Protein AF-A0A953Z667-F1 (afdb_monomer)

Mean predicted aligned error: 7.11 Å

Sequence (341 aa):
MSRLGRFALLTTTAIAGCSEPPPPNLAASSDGAWALVASIDVLADSEVNATTIGALLERRPDIDFVIAHDLGLARRAAMALGSHGHRARIVTIGDMRGPVLEALESGIVDAAVDDPTHAEDALDLAVLACLGARAPQSDFSLGTVSLRPENATFGGITAPTDDDGSLDDYRALHTELIDHSRGARTLRVGISVRSLRSDWQQRFRNAIDDRARSLVVDVELLEADEAIGQRSAIERLAQRGIDALVLVTGDEDVARHAAEVLGDRPLVIAGPPVGGLAHALGVHTPARAIGAASGRLCRELVRSARIVELRPALDRARAEGISEGLRDALALDLPAAQPGR

Secondary structure (DSSP, 8-state):
-------------------PPPPPPSEEETTSSEEEEEEEEE-TT-HHHHHHHHHHHHT-TT--EEEESSHHHHHHHHHHHHHTT---EEEEEES-HHHHHHHHHTTS-SEEEE----HHHHHHHHHHHHTTPPPPSSPEE--EEEE-TTTGGGT-EEE--HHHHHHHHHHHHHHHHHHHHTTSPPPEEEEEES-S-SHHHHHHHHHHHHHHHHHT-EEEEEE-SSHHHHHHHHHHHHHTT-SEEEE--S-HHHHHHHHHHHTTS-EEEESS--TT-TTEEEEE--HHHHHHHHHHHHHHH-SSEEEEEEEETT-HHHHHHHHHHHHHHHTEEPPPP-TT-

Foldseek 3Di:
DDDDDDDDDDDPDPDPDPPDPQDDFQWAFPVRQETARAEDADAPPDPVRLVVLLVVCLSCLQFQEEEEAEVSRLLSNLVSCVVNVRDHAYEYEYLALVVVLVCQVVRSHAKYKYWALCQLLLVLLLVCVLLVNDRDPAAAAFWIFIDGNVCSVVRGDTDGDPRVVVSVVSVVVSVVSLVVCVVPDAAEEEEEEQACPDNSNVSSVVSNVVNCVVRRHHYHYDYHNDLVRRLVSLLVSLVVPHQEYEYEDPDLVSQVSSCVSQPQRAYEYEEDDRPDRNRYHYYGHFLLSSLLSSLVVVVVVDRGGHYYYYHHNVCVVSRVSSVNSVCVNNVIDRPDDDPDD

Nearest PDB structures (foldseek):
  5er3-assembly1_A  TM=7.503E-01  e=2.546E-14  Rhodopirellula baltica SH 1
  5abp-assembly1_A  TM=7.373E-01  e=7.743E-03  Escherichia coli
  1bap-assembly1_A  TM=7.117E-01  e=1.322E-02  Escherichia coli
  8abp-assembly1_A  TM=7.442E-01  e=3.852E-02  Escherichia coli
  2wrz-assembly2_B  TM=6.397E-01  e=1.603E-01  Escherichia coli K-12

pLDDT: mean 87.18, std 14.79, range [29.17, 98.5]

Solvent-accessible surface area (backbone atoms only — not comparable to full-atom values): 18556 Å² total; per-residue (Å²): 136,86,87,82,82,82,83,82,82,83,78,84,75,85,72,81,77,77,75,71,75,77,78,72,61,60,19,34,18,93,86,63,42,32,30,40,54,47,75,46,74,36,64,86,89,48,73,69,45,53,53,50,52,30,57,52,49,68,77,39,83,75,40,43,32,36,40,13,61,32,58,68,52,30,53,47,49,42,53,38,31,60,75,70,75,48,80,54,47,28,38,23,29,33,62,39,64,69,67,47,51,54,30,34,74,70,64,56,28,63,32,34,37,37,60,72,66,40,33,49,60,31,50,51,51,28,52,36,42,67,73,65,46,81,73,72,97,62,61,42,44,43,39,39,28,42,30,33,74,93,35,47,91,74,72,32,48,75,49,71,41,85,43,42,60,55,50,52,54,50,51,53,52,43,55,54,53,50,65,73,45,71,87,59,82,73,49,33,37,26,34,42,33,41,59,63,85,47,62,41,37,44,50,25,50,50,39,38,59,58,43,34,68,76,68,64,42,48,73,49,79,41,73,16,87,42,68,70,46,39,49,54,46,49,54,53,38,51,74,71,62,43,53,21,35,37,35,43,49,82,49,59,68,50,54,51,51,46,49,66,71,47,56,92,39,38,35,19,33,34,30,66,70,65,84,92,48,95,65,54,40,25,27,28,63,50,37,32,56,52,13,26,51,50,24,46,52,49,57,74,76,41,90,57,42,32,28,37,37,42,32,53,53,90,45,54,70,55,43,48,31,21,53,50,15,26,29,61,55,53,49,42,44,66,68,76,78,73,88,85,124

Radius of gyration: 24.32 Å; Cα contacts (8 Å, |Δi|>4): 620; chains: 1; bounding box: 71×69×60 Å

Structure (mmCIF, N/CA/C/O backbone):
data_AF-A0A953Z667-F1
#
_entry.id   AF-A0A953Z667-F1
#
loop_
_atom_site.group_PDB
_atom_site.id
_atom_site.type_symbol
_atom_site.label_atom_id
_atom_site.label_alt_id
_atom_site.label_comp_id
_atom_site.label_asym_id
_atom_site.label_entity_id
_atom_site.label_seq_id
_atom_site.pdbx_PDB_ins_code
_atom_site.Cartn_x
_atom_site.Cartn_y
_atom_site.Cartn_z
_atom_site.occupancy
_atom_site.B_iso_or_equiv
_atom_site.auth_seq_id
_atom_site.auth_comp_id
_atom_site.auth_asym_id
_atom_site.auth_atom_id
_atom_site.pdbx_PDB_model_num
ATOM 1 N N . MET A 1 1 ? 40.031 49.872 -19.840 1.00 36.25 1 MET A N 1
ATOM 2 C CA . MET A 1 1 ? 40.337 49.201 -21.122 1.00 36.25 1 MET A CA 1
ATOM 3 C C . MET A 1 1 ? 40.722 47.750 -20.840 1.00 36.25 1 MET A C 1
ATOM 5 O O . MET A 1 1 ? 41.536 47.518 -19.961 1.00 36.25 1 MET A O 1
ATOM 9 N N . SER A 1 2 ? 40.017 46.831 -21.513 1.00 35.72 2 SER A N 1
ATOM 10 C CA . SER A 1 2 ? 40.184 45.369 -21.677 1.00 35.72 2 SER A CA 1
ATOM 11 C C . SER A 1 2 ? 40.696 44.491 -20.517 1.00 35.72 2 SER A C 1
ATOM 13 O O . SER A 1 2 ? 41.897 44.386 -20.279 1.00 35.72 2 SER A O 1
ATOM 15 N N . ARG A 1 3 ? 39.786 43.700 -19.924 1.00 35.31 3 ARG A N 1
ATOM 16 C CA . ARG A 1 3 ? 40.106 42.371 -19.373 1.00 35.31 3 ARG A CA 1
ATOM 17 C C . ARG A 1 3 ? 39.807 41.330 -20.455 1.00 35.31 3 ARG A C 1
ATOM 19 O O . ARG A 1 3 ? 38.658 41.169 -20.850 1.00 35.31 3 ARG A O 1
ATOM 26 N N . LEU A 1 4 ? 40.860 40.694 -20.963 1.00 43.38 4 LEU A N 1
ATOM 27 C CA . LEU A 1 4 ? 40.815 39.606 -21.939 1.00 43.38 4 LEU A CA 1
ATOM 28 C C . LEU A 1 4 ? 40.390 38.302 -21.252 1.00 43.38 4 LEU A C 1
ATOM 30 O O . LEU A 1 4 ? 40.956 37.920 -20.228 1.00 43.38 4 LEU A O 1
ATOM 34 N N . GLY A 1 5 ? 39.385 37.647 -21.834 1.00 37.25 5 GLY A N 1
ATOM 35 C CA . GLY A 1 5 ? 38.875 36.348 -21.418 1.00 37.25 5 GLY A CA 1
ATOM 36 C C . GLY A 1 5 ? 39.829 35.204 -21.758 1.00 37.25 5 GLY A C 1
ATOM 37 O O . GLY A 1 5 ? 40.554 35.242 -22.751 1.00 37.25 5 GLY A O 1
ATOM 38 N N . ARG A 1 6 ? 39.804 34.163 -20.924 1.00 36.62 6 ARG A N 1
ATOM 39 C CA . ARG A 1 6 ? 40.411 32.864 -21.216 1.00 36.62 6 ARG A CA 1
ATOM 40 C C . ARG A 1 6 ? 39.309 31.914 -21.678 1.00 36.62 6 ARG A C 1
ATOM 42 O O . ARG A 1 6 ? 38.474 31.505 -20.881 1.00 36.62 6 ARG A O 1
ATOM 49 N N . PHE A 1 7 ? 39.326 31.597 -22.969 1.00 33.62 7 PHE A N 1
ATOM 50 C CA . PHE A 1 7 ? 38.623 30.459 -23.554 1.00 33.62 7 PHE A CA 1
ATOM 51 C C . PHE A 1 7 ? 39.346 29.173 -23.135 1.00 33.62 7 PHE A C 1
ATOM 53 O O . PHE A 1 7 ? 40.543 29.032 -23.385 1.00 33.62 7 PHE A O 1
ATOM 60 N N . ALA A 1 8 ? 38.630 28.244 -22.503 1.00 33.88 8 ALA A N 1
ATOM 61 C CA . ALA A 1 8 ? 39.081 26.866 -22.354 1.00 33.88 8 ALA A CA 1
ATOM 62 C C . ALA A 1 8 ? 38.699 26.100 -23.629 1.00 33.88 8 ALA A C 1
ATOM 64 O O . ALA A 1 8 ? 37.525 25.993 -23.976 1.00 33.88 8 ALA A O 1
ATOM 65 N N . LEU A 1 9 ? 39.713 25.624 -24.348 1.00 29.17 9 LEU A N 1
ATOM 66 C CA . LEU A 1 9 ? 39.583 24.813 -25.552 1.00 29.17 9 LEU A CA 1
ATOM 67 C C . LEU A 1 9 ? 39.273 23.365 -25.123 1.00 29.17 9 LEU A C 1
ATOM 69 O O . LEU A 1 9 ? 40.163 22.652 -24.663 1.00 29.17 9 LEU A O 1
ATOM 73 N N . LEU A 1 10 ? 38.014 22.937 -25.236 1.00 29.20 10 LEU A N 1
ATOM 74 C CA . LEU A 1 10 ? 37.623 21.531 -25.089 1.00 29.20 10 LEU A CA 1
ATOM 75 C C . LEU A 1 10 ? 38.097 20.768 -26.330 1.00 29.20 10 LEU A C 1
ATOM 77 O O . LEU A 1 10 ? 37.575 20.947 -27.427 1.00 29.20 10 LEU A O 1
ATOM 81 N N . THR A 1 11 ? 39.129 19.950 -26.159 1.00 31.86 11 THR A N 1
ATOM 82 C CA . THR A 1 11 ? 39.639 19.051 -27.195 1.00 31.86 11 THR A CA 1
ATOM 83 C C . THR A 1 11 ? 38.778 17.792 -27.205 1.00 31.86 11 THR A C 1
ATOM 85 O O . THR A 1 11 ? 38.881 16.948 -26.319 1.00 31.86 11 THR A O 1
ATOM 88 N N . THR A 1 12 ? 37.911 17.665 -28.208 1.00 35.16 12 THR A N 1
ATOM 89 C CA . THR A 1 12 ? 37.132 16.450 -28.470 1.00 35.16 12 THR A CA 1
ATOM 90 C C . THR A 1 12 ? 38.074 15.384 -29.027 1.00 35.16 12 THR A C 1
ATOM 92 O O . THR A 1 12 ? 38.374 15.354 -30.218 1.00 35.16 12 THR A O 1
ATOM 95 N N . THR A 1 13 ? 38.605 14.525 -28.159 1.00 36.16 13 THR A N 1
ATOM 96 C CA . THR A 1 13 ? 39.297 13.306 -28.590 1.00 36.16 13 THR A CA 1
ATOM 97 C C . THR A 1 13 ? 38.239 12.243 -28.855 1.00 36.16 13 THR A C 1
ATOM 99 O O . THR A 1 13 ? 37.603 11.738 -27.936 1.00 36.16 13 THR A O 1
ATOM 102 N N . ALA A 1 14 ? 38.019 11.930 -30.132 1.00 39.28 14 ALA A N 1
ATOM 103 C CA . ALA A 1 14 ? 37.232 10.778 -30.546 1.00 39.28 14 ALA A CA 1
ATOM 104 C C . ALA A 1 14 ? 38.002 9.503 -30.168 1.00 39.28 14 ALA A C 1
ATOM 106 O O . ALA A 1 14 ? 38.951 9.111 -30.847 1.00 39.28 14 ALA A O 1
ATOM 107 N N . ILE A 1 15 ? 37.624 8.887 -29.049 1.00 42.72 15 ILE A N 1
ATOM 108 C CA . ILE A 1 15 ? 38.101 7.561 -28.660 1.00 42.72 15 ILE A CA 1
ATOM 109 C C . ILE A 1 15 ? 37.309 6.551 -29.491 1.00 42.72 15 ILE A C 1
ATOM 111 O O . ILE A 1 15 ? 36.092 6.436 -29.356 1.00 42.72 15 ILE A O 1
ATOM 115 N N . ALA A 1 16 ? 38.001 5.844 -30.383 1.00 41.38 16 ALA A N 1
ATOM 116 C CA . ALA A 1 16 ? 37.458 4.683 -31.071 1.00 41.38 16 ALA A CA 1
ATOM 117 C C . ALA A 1 16 ? 37.049 3.640 -30.017 1.00 41.38 16 ALA A C 1
ATOM 119 O O . ALA A 1 16 ? 37.878 3.176 -29.233 1.00 41.38 16 ALA A O 1
ATOM 120 N N . GLY A 1 17 ? 35.747 3.350 -29.970 1.00 43.47 17 GLY A N 1
ATOM 121 C CA . GLY A 1 17 ? 35.090 2.576 -28.925 1.00 43.47 17 GLY A CA 1
ATOM 122 C C . GLY A 1 17 ? 35.617 1.153 -28.799 1.00 43.47 17 GLY A C 1
ATOM 123 O O . GLY A 1 17 ? 35.247 0.268 -29.565 1.00 43.47 17 GLY A O 1
ATOM 124 N N . CYS A 1 18 ? 36.407 0.916 -27.756 1.00 39.12 18 CYS A N 1
ATOM 125 C CA . CYS A 1 18 ? 36.316 -0.344 -27.039 1.00 39.12 18 CYS A CA 1
ATOM 126 C C . CYS A 1 18 ? 35.026 -0.246 -26.225 1.00 39.12 18 CYS A C 1
ATOM 128 O O . CYS A 1 18 ? 35.000 0.435 -25.203 1.00 39.12 18 CYS A O 1
ATOM 130 N N . SER A 1 19 ? 33.934 -0.823 -26.727 1.00 52.31 19 SER A N 1
ATOM 131 C CA . SER A 1 19 ? 32.710 -0.956 -25.942 1.00 52.31 19 SER A CA 1
ATOM 132 C C . SER A 1 19 ? 33.057 -1.798 -24.719 1.00 52.31 19 SER A C 1
ATOM 134 O O . SER A 1 19 ? 33.276 -3.005 -24.852 1.00 52.31 19 SER A O 1
ATOM 136 N N . GLU A 1 20 ? 33.187 -1.164 -23.554 1.00 58.44 20 GLU A N 1
ATOM 137 C CA . GLU A 1 20 ? 33.264 -1.900 -22.298 1.00 58.44 20 GLU A CA 1
ATOM 138 C C . GLU A 1 20 ? 32.090 -2.888 -22.269 1.00 58.44 20 GLU A C 1
ATOM 140 O O . GLU A 1 20 ? 30.974 -2.517 -22.658 1.00 58.44 20 GLU A O 1
ATOM 145 N N . PRO A 1 21 ? 32.326 -4.161 -21.902 1.00 64.00 21 PRO A N 1
ATOM 146 C CA . PRO A 1 21 ? 31.237 -5.113 -21.791 1.00 64.00 21 PRO A CA 1
ATOM 147 C C . PRO A 1 21 ? 30.185 -4.528 -20.840 1.00 64.00 21 PRO A C 1
ATOM 149 O O . PRO A 1 21 ? 30.559 -3.921 -19.830 1.00 64.00 21 PRO A O 1
ATOM 152 N N . PRO A 1 22 ? 28.885 -4.671 -21.155 1.00 65.62 22 PRO A N 1
ATOM 153 C CA . PRO A 1 22 ? 27.841 -4.141 -20.296 1.00 65.62 22 PRO A CA 1
ATOM 154 C C . PRO A 1 22 ? 28.033 -4.686 -18.875 1.00 65.62 22 PRO A C 1
ATOM 156 O O . PRO A 1 22 ? 28.460 -5.837 -18.715 1.00 65.62 22 PRO A O 1
ATOM 159 N N . PRO A 1 23 ? 27.748 -3.876 -17.841 1.00 72.12 23 PRO A N 1
ATOM 160 C CA . PRO A 1 23 ? 27.903 -4.317 -16.466 1.00 72.12 23 PRO A CA 1
ATOM 161 C C . PRO A 1 23 ? 27.113 -5.617 -16.243 1.00 72.12 23 PRO A C 1
ATOM 163 O O . PRO A 1 23 ? 26.039 -5.790 -16.835 1.00 72.12 23 PRO A O 1
ATOM 166 N N . PRO A 1 24 ? 27.635 -6.542 -15.418 1.00 77.88 24 PRO A N 1
ATOM 167 C CA . PRO A 1 24 ? 26.955 -7.801 -15.144 1.00 77.88 24 PRO A CA 1
ATOM 168 C C . PRO A 1 24 ? 25.554 -7.549 -14.572 1.00 77.88 24 PRO A C 1
ATOM 170 O O . PRO A 1 24 ? 25.325 -6.556 -13.879 1.00 77.88 24 PRO A O 1
ATOM 173 N N . ASN A 1 25 ? 24.617 -8.458 -14.860 1.00 84.44 25 ASN A N 1
ATOM 174 C CA . ASN A 1 25 ? 23.276 -8.401 -14.274 1.00 84.44 25 ASN A CA 1
ATOM 175 C C . ASN A 1 25 ? 23.380 -8.513 -12.741 1.00 84.44 25 ASN A C 1
ATOM 177 O O . ASN A 1 25 ? 24.209 -9.269 -12.232 1.00 84.44 25 ASN A O 1
ATOM 181 N N . LEU A 1 26 ? 22.512 -7.802 -12.018 1.00 88.44 26 LEU A N 1
ATOM 182 C CA . LEU A 1 26 ? 22.416 -7.905 -10.560 1.00 88.44 26 LEU A CA 1
ATOM 183 C C . LEU A 1 26 ? 21.769 -9.215 -10.118 1.00 88.44 26 LEU A C 1
ATOM 185 O O . LEU A 1 26 ? 22.107 -9.721 -9.057 1.00 88.44 26 LEU A O 1
ATOM 189 N N . ALA A 1 27 ? 20.835 -9.737 -10.910 1.00 93.25 27 ALA A N 1
ATOM 190 C CA . ALA A 1 27 ? 20.227 -11.049 -10.730 1.00 93.25 27 ALA A CA 1
ATOM 191 C C . ALA A 1 27 ? 19.686 -11.552 -12.075 1.00 93.25 27 ALA A C 1
ATOM 193 O O . ALA A 1 27 ? 19.355 -10.745 -12.951 1.00 93.25 27 ALA A O 1
ATOM 194 N N . ALA A 1 28 ? 19.590 -12.865 -12.256 1.00 94.94 28 ALA A N 1
ATOM 195 C CA . ALA A 1 28 ? 19.017 -13.460 -13.462 1.00 94.94 28 ALA A CA 1
ATOM 196 C C . ALA A 1 28 ? 18.297 -14.766 -13.138 1.00 94.94 28 ALA A C 1
ATOM 198 O O . ALA A 1 28 ? 18.695 -15.471 -12.216 1.00 94.94 28 ALA A O 1
ATOM 199 N N . SER A 1 29 ? 17.252 -15.092 -13.892 1.00 95.19 29 SER A N 1
ATOM 200 C CA . SER A 1 29 ? 16.616 -16.401 -13.788 1.00 95.19 29 SER A CA 1
ATOM 201 C C . SER A 1 29 ? 17.497 -17.483 -14.410 1.00 95.19 29 SER A C 1
ATOM 203 O O . SER A 1 29 ? 18.263 -17.225 -15.342 1.00 95.19 29 SER A O 1
ATOM 205 N N . SER A 1 30 ? 17.376 -18.715 -13.913 1.00 93.75 30 SER A N 1
ATOM 206 C CA . SER A 1 30 ? 18.162 -19.867 -14.390 1.00 93.75 30 SER A CA 1
ATOM 207 C C . SER A 1 30 ? 17.969 -20.188 -15.881 1.00 93.75 30 SER A C 1
ATOM 209 O O . SER A 1 30 ? 18.889 -20.685 -16.529 1.00 93.75 30 SER A O 1
ATOM 211 N N . ASP A 1 31 ? 16.801 -19.869 -16.443 1.00 93.19 31 ASP A N 1
ATOM 212 C CA . ASP A 1 31 ? 16.484 -19.998 -17.872 1.00 93.19 31 ASP A CA 1
ATOM 213 C C . ASP A 1 31 ? 16.920 -18.782 -18.715 1.00 93.19 31 ASP A C 1
ATOM 215 O O . ASP A 1 31 ? 16.778 -18.791 -19.939 1.00 93.19 31 ASP A O 1
ATOM 219 N N . GLY A 1 32 ? 17.444 -17.730 -18.078 1.00 93.31 32 GLY A N 1
ATOM 220 C CA . GLY A 1 32 ? 17.854 -16.482 -18.717 1.00 93.31 32 GLY A CA 1
ATOM 221 C C . GLY A 1 32 ? 16.704 -15.613 -19.236 1.00 93.31 32 GLY A C 1
ATOM 222 O O . GLY A 1 32 ? 16.973 -14.596 -19.877 1.00 93.31 32 GLY A O 1
ATOM 223 N N . ALA A 1 33 ? 15.442 -15.976 -18.981 1.00 95.50 33 ALA A N 1
ATOM 224 C CA . ALA A 1 33 ? 14.287 -15.202 -19.430 1.00 95.50 33 ALA A CA 1
ATOM 225 C C . ALA A 1 33 ? 14.192 -13.840 -18.724 1.00 95.50 33 ALA A C 1
ATOM 227 O O . ALA A 1 33 ? 13.733 -12.865 -19.317 1.00 95.50 33 ALA A O 1
ATOM 228 N N . TRP A 1 34 ? 14.651 -13.744 -17.478 1.00 96.88 34 TRP A N 1
ATOM 229 C CA . TRP A 1 34 ? 14.547 -12.537 -16.669 1.00 96.88 34 TRP A CA 1
ATOM 230 C C . TRP A 1 34 ? 15.915 -12.104 -16.170 1.00 96.88 34 TRP A C 1
ATOM 232 O O . TRP A 1 34 ? 16.716 -12.918 -15.712 1.00 96.88 34 TRP A O 1
ATOM 242 N N . ALA A 1 35 ? 16.178 -10.802 -16.221 1.00 96.62 35 ALA A N 1
ATOM 243 C CA . ALA A 1 35 ? 17.375 -10.222 -15.635 1.00 96.62 35 ALA A CA 1
ATOM 244 C C . ALA A 1 35 ? 17.045 -8.903 -14.942 1.00 96.62 35 ALA A C 1
ATOM 246 O O . ALA A 1 35 ? 16.568 -7.971 -15.586 1.00 96.62 35 ALA A O 1
ATOM 247 N N . LEU A 1 36 ? 17.366 -8.793 -13.652 1.00 96.00 36 LEU A N 1
ATOM 248 C CA . LEU A 1 36 ? 17.449 -7.503 -12.974 1.00 96.00 36 LEU A CA 1
ATOM 249 C C . LEU A 1 36 ? 18.822 -6.919 -13.276 1.00 96.00 36 LEU A C 1
ATOM 251 O O . LEU A 1 36 ? 19.852 -7.465 -12.877 1.00 96.00 36 LEU A O 1
ATOM 255 N N . VAL A 1 37 ? 18.845 -5.825 -14.024 1.00 95.44 37 VAL A N 1
ATOM 256 C CA . VAL A 1 37 ? 20.085 -5.287 -14.580 1.00 95.44 37 VAL A CA 1
ATOM 257 C C . VAL A 1 37 ? 20.595 -4.052 -13.853 1.00 95.44 37 VAL A C 1
ATOM 259 O O . VAL A 1 37 ? 21.774 -3.725 -13.980 1.00 95.44 37 VAL A O 1
ATOM 262 N N . ALA A 1 38 ? 19.719 -3.382 -13.107 1.00 94.56 38 ALA A N 1
ATOM 263 C CA . ALA A 1 38 ? 20.054 -2.351 -12.140 1.00 94.56 38 ALA A CA 1
ATOM 264 C C . ALA A 1 38 ? 18.915 -2.219 -11.118 1.00 94.56 38 ALA A C 1
ATOM 266 O O . ALA A 1 38 ? 17.749 -2.399 -11.464 1.00 94.56 38 ALA A O 1
ATOM 267 N N . SER A 1 39 ? 19.265 -1.874 -9.884 1.00 94.38 39 SER A N 1
ATOM 268 C CA . SER A 1 39 ? 18.342 -1.454 -8.832 1.00 94.38 39 SER A CA 1
ATOM 269 C C . SER A 1 39 ? 18.980 -0.249 -8.156 1.00 94.38 39 SER A C 1
ATOM 271 O O . SER A 1 39 ? 20.145 -0.326 -7.751 1.00 94.38 39 SER A O 1
ATOM 273 N N . ILE A 1 40 ? 18.289 0.891 -8.149 1.00 93.31 40 ILE A N 1
ATOM 274 C CA . ILE A 1 40 ? 18.838 2.148 -7.631 1.00 93.31 40 ILE A CA 1
ATOM 275 C C . ILE A 1 40 ? 17.900 2.793 -6.618 1.00 93.31 40 ILE A C 1
ATOM 277 O O . ILE A 1 40 ? 16.693 2.890 -6.838 1.00 93.31 40 ILE A O 1
ATOM 281 N N . ASP A 1 41 ? 18.490 3.279 -5.527 1.00 91.75 41 ASP A N 1
ATOM 282 C CA . ASP A 1 41 ? 17.803 4.096 -4.533 1.00 91.75 41 ASP A CA 1
ATOM 283 C C . ASP A 1 41 ? 17.774 5.553 -4.989 1.00 91.75 41 ASP A C 1
ATOM 285 O O . ASP A 1 41 ? 18.807 6.163 -5.281 1.00 91.75 41 ASP A O 1
ATOM 289 N N . VAL A 1 42 ? 16.578 6.123 -5.020 1.00 89.00 42 VAL A N 1
ATOM 290 C CA . VAL A 1 42 ? 16.295 7.454 -5.531 1.00 89.00 42 VAL A CA 1
ATOM 291 C C . VAL A 1 42 ? 15.609 8.265 -4.436 1.00 89.00 42 VAL A C 1
ATOM 293 O O . VAL A 1 42 ? 14.610 7.854 -3.853 1.00 89.00 42 VAL A O 1
ATOM 296 N N . LEU A 1 43 ? 16.153 9.439 -4.124 1.00 82.81 43 LEU A N 1
ATOM 297 C CA . LEU A 1 43 ? 15.506 10.373 -3.196 1.00 82.81 43 LEU A CA 1
ATOM 298 C C . LEU A 1 43 ? 14.265 11.009 -3.858 1.00 82.81 43 LEU A C 1
ATOM 300 O O . LEU A 1 43 ? 14.308 11.429 -5.016 1.00 82.81 43 LEU A O 1
ATOM 304 N N . ALA A 1 44 ? 13.153 11.133 -3.141 1.00 64.81 44 ALA A N 1
ATOM 305 C CA . ALA A 1 44 ? 12.064 11.979 -3.619 1.00 64.81 44 ALA A CA 1
ATOM 306 C C . ALA A 1 44 ? 12.593 13.432 -3.732 1.00 64.81 44 ALA A C 1
ATOM 308 O O . ALA A 1 44 ? 13.322 13.890 -2.858 1.00 64.81 44 ALA A O 1
ATOM 309 N N . ASP A 1 45 ? 12.305 14.128 -4.835 1.00 66.44 45 ASP A N 1
ATOM 310 C CA . ASP A 1 45 ? 12.515 15.581 -5.032 1.00 66.44 45 ASP A CA 1
ATOM 311 C C . ASP A 1 45 ? 13.872 16.176 -5.450 1.00 66.44 45 ASP A C 1
ATOM 313 O O . ASP A 1 45 ? 13.966 17.396 -5.568 1.00 66.44 45 ASP A O 1
ATOM 317 N N . SER A 1 46 ? 14.899 15.409 -5.829 1.00 66.94 46 SER A N 1
ATOM 318 C CA . SER A 1 46 ? 16.106 16.039 -6.409 1.00 66.94 46 SER A CA 1
ATOM 319 C C . SER A 1 46 ? 16.079 16.077 -7.949 1.00 66.94 46 SER A C 1
ATOM 321 O O . SER A 1 46 ? 15.730 15.089 -8.602 1.00 66.94 46 SER A O 1
ATOM 323 N N . GLU A 1 47 ? 16.468 17.202 -8.562 1.00 70.56 47 GLU A N 1
ATOM 324 C CA . GLU A 1 47 ? 16.776 17.270 -10.007 1.00 70.56 47 GLU A CA 1
ATOM 325 C C . GLU A 1 47 ? 17.896 16.285 -10.381 1.00 70.56 47 GLU A C 1
ATOM 327 O O . GLU A 1 47 ? 17.862 15.657 -11.439 1.00 70.56 47 GLU A O 1
ATOM 332 N N . VAL A 1 48 ? 18.839 16.071 -9.455 1.00 68.31 48 VAL A N 1
ATOM 333 C CA . VAL A 1 48 ? 19.941 15.102 -9.569 1.00 68.31 48 VAL A CA 1
ATOM 334 C C . VAL A 1 48 ? 19.423 13.697 -9.898 1.00 68.31 48 VAL A C 1
ATOM 336 O O . VAL A 1 48 ? 20.064 12.953 -10.637 1.00 68.31 48 VAL A O 1
ATOM 339 N N . ASN A 1 49 ? 18.231 13.338 -9.428 1.00 76.25 49 ASN A N 1
ATOM 340 C CA . ASN A 1 49 ? 17.657 12.019 -9.663 1.00 76.25 49 ASN A CA 1
ATOM 341 C C . ASN A 1 49 ? 17.078 11.832 -11.062 1.00 76.25 49 ASN A C 1
ATOM 343 O O . ASN A 1 49 ? 17.158 10.728 -11.593 1.00 76.25 49 ASN A O 1
ATOM 347 N N . ALA A 1 50 ? 16.547 12.888 -11.687 1.00 81.88 50 ALA A N 1
ATOM 348 C CA . ALA A 1 50 ? 16.137 12.810 -13.089 1.00 81.88 50 ALA A CA 1
ATOM 349 C C . ALA A 1 50 ? 17.356 12.556 -13.990 1.00 81.88 50 ALA A C 1
ATOM 351 O O . ALA A 1 50 ? 17.301 11.702 -14.872 1.00 81.88 50 ALA A O 1
ATOM 352 N N . THR A 1 51 ? 18.484 13.212 -13.694 1.00 85.94 51 THR A N 1
ATOM 353 C CA . THR A 1 51 ? 19.763 12.981 -14.380 1.00 85.94 51 THR A CA 1
ATOM 354 C C . THR A 1 51 ? 20.286 11.563 -14.155 1.00 85.94 51 THR A C 1
ATOM 356 O O . THR A 1 51 ? 20.704 10.915 -15.110 1.00 85.94 51 THR A O 1
ATOM 359 N N . THR A 1 52 ? 20.235 11.043 -12.923 1.00 88.75 52 THR A N 1
ATOM 360 C CA . THR A 1 52 ? 20.691 9.675 -12.613 1.00 88.75 52 THR A CA 1
ATOM 361 C C . THR A 1 52 ? 19.848 8.612 -13.317 1.00 88.75 52 THR A C 1
ATOM 363 O O . THR A 1 52 ? 20.411 7.704 -13.929 1.00 88.75 52 THR A O 1
ATOM 366 N N . ILE A 1 53 ? 18.514 8.733 -13.274 1.00 91.88 53 ILE A N 1
ATOM 367 C CA . ILE A 1 53 ? 17.602 7.832 -13.995 1.00 91.88 53 ILE A CA 1
ATOM 368 C C . ILE A 1 53 ? 17.855 7.944 -15.504 1.00 91.88 53 ILE A C 1
ATOM 370 O O . ILE A 1 53 ? 18.034 6.925 -16.164 1.00 91.88 53 ILE A O 1
ATOM 374 N N . GLY A 1 54 ? 17.953 9.165 -16.039 1.00 90.31 54 GLY A N 1
ATOM 375 C CA . GLY A 1 54 ? 18.250 9.415 -17.450 1.00 90.31 54 GLY A CA 1
ATOM 376 C C . GLY A 1 54 ? 19.539 8.742 -17.911 1.00 90.31 54 GLY A C 1
ATOM 377 O O . GLY A 1 54 ? 19.507 7.937 -18.834 1.00 90.31 54 GLY A O 1
ATOM 378 N N . ALA A 1 55 ? 20.648 8.978 -17.208 1.00 90.44 55 ALA A N 1
ATOM 379 C CA . ALA A 1 55 ? 21.944 8.388 -17.534 1.00 90.44 55 ALA A CA 1
ATOM 380 C C . ALA A 1 55 ? 21.964 6.857 -17.374 1.00 90.44 55 ALA A C 1
ATOM 382 O O . ALA A 1 55 ? 22.704 6.161 -18.070 1.00 90.44 55 ALA A O 1
ATOM 383 N N . LEU A 1 56 ? 21.197 6.296 -16.433 1.00 91.69 56 LEU A N 1
ATOM 384 C CA . LEU A 1 56 ? 21.044 4.845 -16.318 1.00 91.69 56 LEU A CA 1
ATOM 385 C C . LEU A 1 56 ? 20.333 4.270 -17.547 1.00 91.69 56 LEU A C 1
ATOM 387 O O . LEU A 1 56 ? 20.845 3.322 -18.137 1.00 91.69 56 LEU A O 1
ATOM 391 N N . LEU A 1 57 ? 19.191 4.847 -17.923 1.00 92.31 57 LEU A N 1
ATOM 392 C CA . LEU A 1 57 ? 18.366 4.357 -19.027 1.00 92.31 57 LEU A CA 1
ATOM 393 C C . LEU A 1 57 ? 19.032 4.589 -20.393 1.00 92.31 57 LEU A C 1
ATOM 395 O O . LEU A 1 57 ? 18.981 3.710 -21.245 1.00 92.31 57 LEU A O 1
ATOM 399 N N . GLU A 1 58 ? 19.743 5.704 -20.579 1.00 90.88 58 GLU A N 1
ATOM 400 C CA . GLU A 1 58 ? 20.528 5.990 -21.791 1.00 90.88 58 GLU A CA 1
ATOM 401 C C . GLU A 1 58 ? 21.641 4.953 -22.014 1.00 90.88 58 GLU A C 1
ATOM 403 O O . GLU A 1 58 ? 21.847 4.467 -23.124 1.00 90.88 58 GLU A O 1
ATOM 408 N N . ARG A 1 59 ? 22.341 4.551 -20.945 1.00 89.75 59 ARG A N 1
ATOM 409 C CA . ARG A 1 59 ? 23.400 3.527 -21.024 1.00 89.75 59 ARG A CA 1
ATOM 410 C C . ARG A 1 59 ? 22.860 2.120 -21.257 1.00 89.75 59 ARG A C 1
ATOM 412 O O . ARG A 1 59 ? 23.653 1.205 -21.478 1.00 89.75 59 ARG A O 1
ATOM 419 N N . ARG A 1 60 ? 21.546 1.930 -21.154 1.00 89.25 60 ARG A N 1
ATOM 420 C CA . ARG A 1 60 ? 20.880 0.629 -21.155 1.00 89.25 60 ARG A CA 1
ATOM 421 C C . ARG A 1 60 ? 19.695 0.628 -22.129 1.00 89.25 60 ARG A C 1
ATOM 423 O O . ARG A 1 60 ? 18.550 0.451 -21.716 1.00 89.25 60 ARG A O 1
ATOM 430 N N . PRO A 1 61 ? 19.962 0.776 -23.442 1.00 88.75 61 PRO A N 1
ATOM 431 C CA . PRO A 1 61 ? 18.919 0.734 -24.470 1.00 88.75 61 PRO A CA 1
ATOM 432 C C . PRO A 1 61 ? 18.265 -0.654 -24.602 1.00 88.75 61 PRO A C 1
ATOM 434 O O . PRO A 1 61 ? 17.310 -0.815 -25.353 1.00 88.75 61 PRO A O 1
ATOM 437 N N . ASP A 1 62 ? 18.806 -1.654 -23.901 1.00 91.56 62 ASP A N 1
ATOM 438 C CA . ASP A 1 62 ? 18.375 -3.047 -23.830 1.00 91.56 62 ASP A CA 1
ATOM 439 C C . ASP A 1 62 ? 17.307 -3.317 -22.754 1.00 91.56 62 ASP A C 1
ATOM 441 O O . ASP A 1 62 ? 16.989 -4.478 -22.516 1.00 91.56 62 ASP A O 1
ATOM 445 N N . ILE A 1 63 ? 16.804 -2.295 -22.054 1.00 94.56 63 ILE A N 1
ATOM 446 C CA . ILE A 1 63 ? 15.793 -2.458 -20.997 1.00 94.56 63 ILE A CA 1
ATOM 447 C C . ILE A 1 63 ? 14.402 -2.646 -21.601 1.00 94.56 63 ILE A C 1
ATOM 449 O O . ILE A 1 63 ? 13.936 -1.817 -22.380 1.00 94.56 63 ILE A O 1
ATOM 453 N N . ASP A 1 64 ? 13.704 -3.682 -21.143 1.00 95.19 64 ASP A N 1
ATOM 454 C CA . ASP A 1 64 ? 12.314 -3.953 -21.511 1.00 95.19 64 ASP A CA 1
ATOM 455 C C . ASP A 1 64 ? 11.328 -3.385 -20.481 1.00 95.19 64 ASP A C 1
ATOM 457 O O . ASP A 1 64 ? 10.212 -3.004 -20.839 1.00 95.19 64 ASP A O 1
ATOM 461 N N . PHE A 1 65 ? 11.734 -3.333 -19.205 1.00 96.12 65 PHE A N 1
ATOM 462 C CA . PHE A 1 65 ? 10.885 -2.941 -18.080 1.00 96.12 65 PHE A CA 1
ATOM 463 C C . PHE A 1 65 ? 11.567 -1.996 -17.098 1.00 96.12 65 PHE A C 1
ATOM 465 O O . PHE A 1 65 ? 12.717 -2.195 -16.703 1.00 96.12 65 PHE A O 1
ATOM 472 N N . VAL A 1 66 ? 10.788 -1.039 -16.607 1.00 97.31 66 VAL A N 1
ATOM 473 C CA . VAL A 1 66 ? 11.090 -0.265 -15.407 1.00 97.31 66 VAL A CA 1
ATOM 474 C C . VAL A 1 66 ? 10.061 -0.600 -14.330 1.00 97.31 66 VAL A C 1
ATOM 476 O O . VAL A 1 66 ? 8.863 -0.414 -14.538 1.00 97.31 66 VAL A O 1
ATOM 479 N N . ILE A 1 67 ? 10.529 -1.075 -13.176 1.00 97.56 67 ILE A N 1
ATOM 480 C CA . ILE A 1 67 ? 9.716 -1.230 -11.966 1.00 97.56 67 ILE A CA 1
ATOM 481 C C . ILE A 1 67 ? 9.970 -0.022 -11.083 1.00 97.56 67 ILE A C 1
ATOM 483 O O . ILE A 1 67 ? 11.054 0.131 -10.526 1.00 97.56 67 ILE A O 1
ATOM 487 N N . ALA A 1 68 ? 8.978 0.849 -10.975 1.00 96.06 68 ALA A N 1
ATOM 488 C CA . ALA A 1 68 ? 9.038 2.036 -10.143 1.00 96.06 68 ALA A CA 1
ATOM 489 C C . ALA A 1 68 ? 8.223 1.814 -8.869 1.00 96.06 68 ALA A C 1
ATOM 491 O O . ALA A 1 68 ? 7.042 1.486 -8.925 1.00 96.06 68 ALA A O 1
ATOM 492 N N . HIS A 1 69 ? 8.843 1.990 -7.707 1.00 94.75 69 HIS A N 1
ATOM 493 C CA . HIS A 1 69 ? 8.180 1.773 -6.414 1.00 94.75 69 HIS A CA 1
ATOM 494 C C . HIS A 1 69 ? 7.178 2.876 -6.033 1.00 94.75 69 HIS A C 1
ATOM 496 O O . HIS A 1 69 ? 6.434 2.714 -5.071 1.00 94.75 69 HIS A O 1
ATOM 502 N N . ASP A 1 70 ? 7.139 3.970 -6.793 1.00 92.69 70 ASP A N 1
ATOM 503 C CA . ASP A 1 70 ? 6.124 5.014 -6.695 1.00 92.69 70 ASP A CA 1
ATOM 504 C C . ASP A 1 70 ? 5.881 5.682 -8.061 1.00 92.69 70 ASP A C 1
ATOM 506 O O . ASP A 1 70 ? 6.701 5.605 -8.987 1.00 92.69 70 ASP A O 1
ATOM 510 N N . LEU A 1 71 ? 4.748 6.380 -8.180 1.00 92.19 71 LEU A N 1
ATOM 511 C CA . LEU A 1 71 ? 4.345 7.047 -9.419 1.00 92.19 71 LEU A CA 1
ATOM 512 C C . LEU A 1 71 ? 5.291 8.194 -9.822 1.00 92.19 71 LEU A C 1
ATOM 514 O O . LEU A 1 71 ? 5.441 8.492 -11.011 1.00 92.19 71 LEU A O 1
ATOM 518 N N . GLY A 1 72 ? 5.937 8.851 -8.858 1.00 91.44 72 GLY A N 1
ATOM 519 C CA . GLY A 1 72 ? 6.914 9.904 -9.119 1.00 91.44 72 GLY A CA 1
ATOM 520 C C . GLY A 1 72 ? 8.139 9.365 -9.858 1.00 91.44 72 GLY A C 1
ATOM 521 O O . GLY A 1 72 ? 8.580 9.961 -10.846 1.00 91.44 72 GLY A O 1
ATOM 522 N N . LEU A 1 73 ? 8.650 8.207 -9.437 1.00 93.06 73 LEU A N 1
ATOM 523 C CA . LEU A 1 73 ? 9.726 7.487 -10.120 1.00 93.06 73 LEU A CA 1
ATOM 524 C C . LEU A 1 73 ? 9.288 6.989 -11.499 1.00 93.06 73 LEU A C 1
ATOM 526 O O . LEU A 1 73 ? 10.041 7.143 -12.464 1.00 93.06 73 LEU A O 1
ATOM 530 N N . ALA A 1 74 ? 8.059 6.483 -11.622 1.00 94.94 74 ALA A N 1
ATOM 531 C CA . ALA A 1 74 ? 7.504 6.035 -12.898 1.00 94.94 74 ALA A CA 1
ATOM 532 C C . ALA A 1 74 ? 7.444 7.176 -13.929 1.00 94.94 74 ALA A C 1
ATOM 534 O O . ALA A 1 74 ? 7.923 7.033 -15.054 1.00 94.94 74 ALA A O 1
ATOM 535 N N . ARG A 1 75 ? 6.938 8.352 -13.532 1.00 93.94 75 ARG A N 1
ATOM 536 C CA . ARG A 1 75 ? 6.876 9.548 -14.392 1.00 93.94 75 ARG A CA 1
ATOM 537 C C . ARG A 1 75 ? 8.263 10.013 -14.834 1.00 93.94 75 ARG A C 1
ATOM 539 O O . ARG A 1 75 ? 8.458 10.338 -16.005 1.00 93.94 75 ARG A O 1
ATOM 546 N N . ARG A 1 76 ? 9.245 10.008 -13.926 1.00 93.69 76 ARG A N 1
ATOM 547 C CA . ARG A 1 76 ? 10.638 10.363 -14.253 1.00 93.69 76 ARG A CA 1
ATOM 548 C C . ARG A 1 76 ? 11.254 9.375 -15.245 1.00 93.69 76 ARG A C 1
ATOM 550 O O . ARG A 1 76 ? 11.919 9.806 -16.185 1.00 93.69 76 ARG A O 1
ATOM 557 N N . ALA A 1 77 ? 10.999 8.079 -15.075 1.00 95.25 77 ALA A N 1
ATOM 558 C CA . ALA A 1 77 ? 11.425 7.059 -16.027 1.00 95.25 77 ALA A CA 1
ATOM 559 C C . ALA A 1 77 ? 10.776 7.255 -17.405 1.00 95.25 77 ALA A C 1
ATOM 561 O O . ALA A 1 77 ? 11.485 7.253 -18.407 1.00 95.25 77 ALA A O 1
ATOM 562 N N . ALA A 1 78 ? 9.465 7.512 -17.463 1.00 95.44 78 ALA A N 1
ATOM 563 C CA . ALA A 1 78 ? 8.750 7.775 -18.713 1.00 95.44 78 ALA A CA 1
ATOM 564 C C . ALA A 1 78 ? 9.329 8.985 -19.468 1.00 95.44 78 ALA A C 1
ATOM 566 O O . ALA A 1 78 ? 9.598 8.903 -20.668 1.00 95.44 78 ALA A O 1
ATOM 567 N N . MET A 1 79 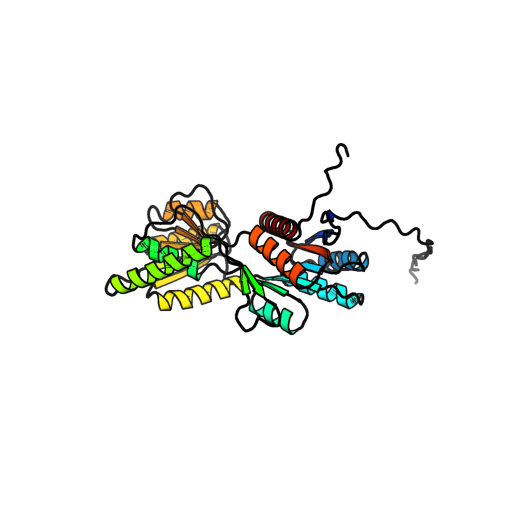? 9.589 10.092 -18.761 1.00 94.06 79 MET A N 1
ATOM 568 C CA . MET A 1 79 ? 10.226 11.285 -19.336 1.00 94.06 79 MET A CA 1
ATOM 569 C C . MET A 1 79 ? 11.626 10.987 -19.883 1.00 94.06 79 MET A C 1
ATOM 571 O O . MET A 1 79 ? 11.969 11.424 -20.985 1.00 94.06 79 MET A O 1
ATOM 575 N N . ALA A 1 80 ? 12.435 10.238 -19.130 1.00 94.44 80 ALA A N 1
ATOM 576 C CA . ALA A 1 80 ? 13.774 9.847 -19.550 1.00 94.44 80 ALA A CA 1
ATOM 577 C C . ALA A 1 80 ? 13.745 8.943 -20.793 1.00 94.44 80 ALA A C 1
ATOM 579 O O . ALA A 1 80 ? 14.457 9.222 -21.754 1.00 94.44 80 ALA A O 1
ATOM 580 N N . LEU A 1 81 ? 12.894 7.914 -20.819 1.00 94.56 81 LEU A N 1
ATOM 581 C CA . LEU A 1 81 ? 12.732 7.019 -21.973 1.00 94.56 81 LEU A CA 1
ATOM 582 C C . LEU A 1 81 ? 12.296 7.792 -23.223 1.00 94.56 81 LEU A C 1
ATOM 584 O O . LEU A 1 81 ? 12.935 7.686 -24.273 1.00 94.56 81 LEU A O 1
ATOM 588 N N . GLY A 1 82 ? 11.276 8.646 -23.084 1.00 93.31 82 GLY A N 1
ATOM 589 C CA . GLY A 1 82 ? 10.766 9.478 -24.173 1.00 93.31 82 GLY A CA 1
ATOM 590 C C . GLY A 1 82 ? 11.813 10.437 -24.747 1.00 93.31 82 GLY A C 1
ATOM 591 O O . GLY A 1 82 ? 11.892 10.591 -25.964 1.00 93.31 82 GLY A O 1
ATOM 592 N N . SER A 1 83 ? 12.666 11.021 -23.898 1.00 91.06 83 SER A N 1
ATOM 593 C CA . SER A 1 83 ? 13.711 11.967 -24.329 1.00 91.06 83 SER A CA 1
ATOM 594 C C . SER A 1 83 ? 14.824 11.314 -25.156 1.00 91.06 83 SER A C 1
ATOM 596 O O . SER A 1 83 ? 15.457 11.990 -25.962 1.00 91.06 83 SER A O 1
ATOM 598 N N . HIS A 1 84 ? 15.038 10.005 -24.993 1.00 87.88 84 HIS A N 1
ATOM 599 C CA . HIS A 1 84 ? 16.061 9.241 -25.717 1.00 87.88 84 HIS A CA 1
ATOM 600 C C . HIS A 1 84 ? 15.478 8.382 -26.854 1.00 87.88 84 HIS A C 1
ATOM 602 O O . HIS A 1 84 ? 16.203 7.630 -27.498 1.00 87.88 84 HIS A O 1
ATOM 608 N N . GLY A 1 85 ? 14.165 8.461 -27.109 1.00 89.31 85 GLY A N 1
ATOM 609 C CA . GLY A 1 85 ? 13.493 7.633 -28.116 1.00 89.31 85 GLY A CA 1
ATOM 610 C C . GLY A 1 85 ? 13.461 6.137 -27.776 1.00 89.31 85 GLY A C 1
ATOM 611 O O . GLY A 1 85 ? 13.185 5.314 -28.650 1.00 89.31 85 GLY A O 1
ATOM 612 N N . HIS A 1 86 ? 13.729 5.778 -26.519 1.00 89.06 86 HIS A N 1
ATOM 613 C CA . HIS A 1 86 ? 13.632 4.410 -26.025 1.00 89.06 86 HIS A CA 1
ATOM 614 C C . HIS A 1 86 ? 12.214 4.134 -25.531 1.00 89.06 86 HIS A C 1
ATOM 616 O O . HIS A 1 86 ? 11.534 5.012 -25.002 1.00 89.06 86 HIS A O 1
ATOM 622 N N . ARG A 1 87 ? 11.751 2.895 -25.699 1.00 89.62 87 ARG A N 1
ATOM 623 C CA . ARG A 1 87 ? 10.466 2.446 -25.160 1.00 89.62 87 ARG A CA 1
ATOM 624 C C . ARG A 1 87 ? 10.725 1.233 -24.284 1.00 89.62 87 ARG A C 1
ATOM 626 O O . ARG A 1 87 ? 11.125 0.197 -24.796 1.00 89.62 87 ARG A O 1
ATOM 633 N N . ALA A 1 88 ? 10.476 1.390 -22.995 1.00 95.62 88 ALA A N 1
ATOM 634 C CA . ALA A 1 88 ? 10.366 0.299 -22.040 1.00 95.62 88 ALA A CA 1
ATOM 635 C C . ALA A 1 88 ? 8.979 0.382 -21.406 1.00 95.62 88 ALA A C 1
ATOM 637 O O . ALA A 1 88 ? 8.403 1.470 -21.321 1.00 95.62 88 ALA A O 1
ATOM 638 N N . ARG A 1 89 ? 8.452 -0.762 -20.980 1.00 97.25 89 ARG A N 1
ATOM 639 C CA . ARG A 1 89 ? 7.206 -0.806 -20.220 1.00 97.25 89 ARG A CA 1
ATOM 640 C C . ARG A 1 89 ? 7.461 -0.358 -18.790 1.00 97.25 89 ARG A C 1
ATOM 642 O O . ARG A 1 89 ? 8.532 -0.623 -18.244 1.00 97.25 89 ARG A O 1
ATOM 649 N N . ILE A 1 90 ? 6.490 0.292 -18.168 1.00 97.75 90 ILE A N 1
ATOM 650 C CA . ILE A 1 90 ? 6.614 0.788 -16.797 1.00 97.75 90 ILE A CA 1
ATOM 651 C C . ILE A 1 90 ? 5.527 0.167 -15.929 1.00 97.75 90 ILE A C 1
ATOM 653 O O . ILE A 1 90 ? 4.338 0.328 -16.195 1.00 97.75 90 ILE A O 1
ATOM 657 N N . VAL A 1 91 ? 5.948 -0.520 -14.868 1.00 97.56 91 VAL A N 1
ATOM 658 C CA . VAL A 1 91 ? 5.065 -0.980 -13.792 1.00 97.56 91 VAL A CA 1
ATOM 659 C C . VAL A 1 91 ? 5.333 -0.110 -12.577 1.00 97.56 91 VAL A C 1
ATOM 661 O O . VAL A 1 91 ? 6.474 -0.025 -12.119 1.00 97.56 91 VAL A O 1
ATOM 664 N N . THR A 1 92 ? 4.296 0.548 -12.065 1.00 96.31 92 THR A N 1
ATOM 665 C CA . THR A 1 92 ? 4.403 1.370 -10.856 1.00 96.31 92 THR A CA 1
ATOM 666 C C . THR A 1 92 ? 3.760 0.683 -9.664 1.00 96.31 92 THR A C 1
ATOM 668 O O . THR A 1 92 ? 2.734 0.023 -9.785 1.00 96.31 92 THR A O 1
ATOM 671 N N . ILE A 1 93 ? 4.317 0.879 -8.483 1.00 93.88 93 ILE A N 1
ATOM 672 C CA . ILE A 1 93 ? 3.616 0.613 -7.230 1.00 93.88 93 ILE A CA 1
ATOM 673 C C . ILE A 1 93 ? 2.961 1.933 -6.832 1.00 93.88 93 ILE A C 1
ATOM 675 O O . ILE A 1 93 ? 3.569 2.994 -6.964 1.00 93.88 93 ILE A O 1
ATOM 679 N N . GLY A 1 94 ? 1.680 1.894 -6.494 1.00 72.94 94 GLY A N 1
ATOM 680 C CA . GLY A 1 94 ? 0.867 3.085 -6.318 1.00 72.94 94 GLY A CA 1
ATOM 681 C C . GLY A 1 94 ? 0.164 3.092 -4.975 1.00 72.94 94 GLY A C 1
ATOM 682 O O . GLY A 1 94 ? -0.588 2.181 -4.656 1.00 72.94 94 GLY A O 1
ATOM 683 N N . ASP A 1 95 ? 0.364 4.164 -4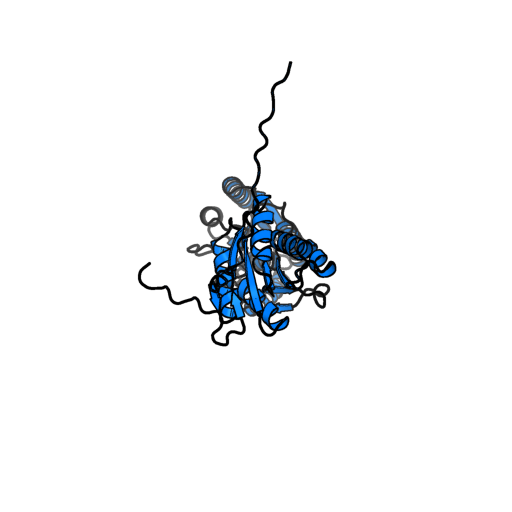.225 1.00 70.69 95 ASP A N 1
ATOM 684 C CA . ASP A 1 95 ? -0.439 4.560 -3.069 1.00 70.69 95 ASP A CA 1
ATOM 685 C C . ASP A 1 95 ? -1.559 5.556 -3.470 1.00 70.69 95 ASP A C 1
ATOM 687 O O . ASP A 1 95 ? -2.595 5.659 -2.802 1.00 70.69 95 ASP A O 1
ATOM 691 N N . MET A 1 96 ? -1.405 6.232 -4.619 1.00 75.88 96 MET A N 1
ATOM 692 C CA . MET A 1 96 ? -2.330 7.241 -5.157 1.00 75.88 96 MET A CA 1
ATOM 693 C C . MET A 1 96 ? -3.170 6.721 -6.338 1.00 75.88 96 MET A C 1
ATOM 695 O O . MET A 1 96 ? -2.817 6.901 -7.505 1.00 75.88 96 MET A O 1
ATOM 699 N N . ARG A 1 97 ? -4.325 6.103 -6.058 1.00 83.00 97 ARG A N 1
ATOM 700 C CA . ARG A 1 97 ? -5.167 5.481 -7.097 1.00 83.00 97 ARG A CA 1
ATOM 701 C C . ARG A 1 97 ? -5.584 6.436 -8.218 1.00 83.00 97 ARG A C 1
ATOM 703 O O . ARG A 1 97 ? -5.428 6.075 -9.374 1.00 83.00 97 ARG A O 1
ATOM 710 N N . GLY A 1 98 ? -6.068 7.641 -7.907 1.00 87.31 98 GLY A N 1
ATOM 711 C CA . GLY A 1 98 ? -6.481 8.622 -8.925 1.00 87.31 98 GLY A CA 1
ATOM 712 C C . GLY A 1 98 ? -5.353 8.957 -9.915 1.00 87.31 98 GLY A C 1
ATOM 713 O O . GLY A 1 98 ? -5.481 8.645 -11.099 1.00 87.31 98 GLY A O 1
ATOM 714 N N . PRO A 1 99 ? -4.207 9.477 -9.441 1.00 90.94 99 PRO A N 1
ATOM 715 C CA . PRO A 1 99 ? -3.042 9.741 -10.287 1.00 90.94 99 PRO A CA 1
ATOM 716 C C . PRO A 1 99 ? -2.496 8.519 -11.042 1.00 90.94 99 PRO A C 1
ATOM 718 O O . PRO A 1 99 ? -1.947 8.670 -12.135 1.00 90.94 99 PRO A O 1
ATOM 721 N N . VAL A 1 100 ? -2.622 7.313 -10.477 1.00 92.06 100 VAL A N 1
ATOM 722 C CA . VAL A 1 100 ? -2.249 6.061 -11.154 1.00 92.06 100 VAL A CA 1
ATOM 723 C C . VAL A 1 100 ? -3.204 5.746 -12.304 1.00 92.06 100 VAL A C 1
ATOM 725 O O . VAL A 1 100 ? -2.736 5.385 -13.381 1.00 92.06 100 VAL A O 1
ATOM 728 N N . LEU A 1 101 ? -4.516 5.920 -12.119 1.00 92.75 101 LEU A N 1
ATOM 729 C CA . LEU A 1 101 ? -5.502 5.749 -13.191 1.00 92.75 101 LEU A CA 1
ATOM 730 C C . LEU A 1 101 ? -5.237 6.732 -14.339 1.00 92.75 101 LEU A C 1
ATOM 732 O O . LEU A 1 101 ? -5.175 6.314 -15.491 1.00 92.75 101 LEU A O 1
ATOM 736 N N . GLU A 1 102 ? -4.958 8.000 -14.030 1.00 94.25 102 GLU A N 1
ATOM 737 C CA . GLU A 1 102 ? -4.568 8.997 -15.039 1.00 94.25 102 GLU A CA 1
ATOM 738 C C . GLU A 1 102 ? -3.278 8.602 -15.780 1.00 94.25 102 GLU A C 1
ATOM 740 O O . GLU A 1 102 ? -3.150 8.793 -16.993 1.00 94.25 102 GLU A O 1
ATOM 745 N N . ALA A 1 103 ? -2.297 8.041 -15.068 1.00 95.38 103 ALA A N 1
ATOM 746 C CA . ALA A 1 103 ? -1.040 7.589 -15.658 1.00 95.38 103 ALA A CA 1
ATOM 747 C C . ALA A 1 103 ? -1.221 6.357 -16.563 1.00 95.38 103 ALA A C 1
ATOM 749 O O . ALA A 1 103 ? -0.543 6.259 -17.587 1.00 95.38 103 ALA A O 1
ATOM 750 N N . LEU A 1 104 ? -2.138 5.450 -16.213 1.00 96.00 104 LEU A N 1
ATOM 751 C CA . LEU A 1 104 ? -2.532 4.316 -17.054 1.00 96.00 104 LEU A CA 1
ATOM 752 C C . LEU A 1 104 ? -3.251 4.804 -18.319 1.00 96.00 104 LEU A C 1
ATOM 754 O O . LEU A 1 104 ? -2.899 4.397 -19.424 1.00 96.00 104 LEU A O 1
ATOM 758 N N . GLU A 1 105 ? -4.216 5.717 -18.178 1.00 96.25 105 GLU A N 1
ATOM 759 C CA . GLU A 1 105 ? -4.980 6.275 -19.303 1.00 96.25 105 GLU A CA 1
ATOM 760 C C . GLU A 1 105 ? -4.101 7.063 -20.283 1.00 96.25 105 GLU A C 1
ATOM 762 O O . GLU A 1 105 ? -4.277 6.975 -21.499 1.00 96.25 105 GLU A O 1
ATOM 767 N N . SER A 1 106 ? -3.126 7.811 -19.766 1.00 96.12 106 SER A N 1
ATOM 768 C CA . SER A 1 106 ? -2.173 8.579 -20.579 1.00 96.12 106 SER A CA 1
ATOM 769 C C . SER A 1 106 ? -1.019 7.742 -21.148 1.00 96.12 106 SER A C 1
ATOM 771 O O . SER A 1 106 ? -0.205 8.271 -21.908 1.00 96.12 106 SER A O 1
ATOM 773 N N . GLY A 1 107 ? -0.935 6.450 -20.808 1.00 95.94 107 GLY A N 1
ATOM 774 C CA . GLY A 1 107 ? 0.134 5.556 -21.258 1.00 95.94 107 GLY A CA 1
ATOM 775 C C . GLY A 1 107 ? 1.512 5.892 -20.681 1.00 95.94 107 GLY A C 1
ATOM 776 O O . GLY A 1 107 ? 2.527 5.540 -21.280 1.00 95.94 107 GLY A O 1
ATOM 777 N N . ILE A 1 108 ? 1.562 6.597 -19.545 1.00 96.31 108 ILE A N 1
ATOM 778 C CA . ILE A 1 108 ? 2.799 6.833 -18.785 1.00 96.31 108 ILE A CA 1
ATOM 779 C C . ILE A 1 108 ? 3.254 5.533 -18.118 1.00 96.31 108 ILE A C 1
ATOM 781 O O . ILE A 1 108 ? 4.454 5.280 -18.037 1.00 96.31 108 ILE A O 1
ATOM 785 N N . VAL A 1 109 ? 2.307 4.726 -17.636 1.00 97.00 109 VAL A N 1
ATOM 786 C CA . VAL A 1 109 ? 2.559 3.397 -17.066 1.00 97.00 109 VAL A CA 1
ATOM 787 C C . VAL A 1 109 ? 1.690 2.351 -17.755 1.00 97.00 109 VAL A C 1
ATOM 789 O O . VAL A 1 109 ? 0.574 2.647 -18.177 1.00 97.00 109 VAL A O 1
ATOM 792 N N . ASP A 1 110 ? 2.196 1.125 -17.866 1.00 97.69 110 ASP A N 1
ATOM 793 C CA . ASP A 1 110 ? 1.502 -0.005 -18.497 1.00 97.69 110 ASP A CA 1
ATOM 794 C C . ASP A 1 110 ? 0.656 -0.796 -17.495 1.00 97.69 110 ASP A C 1
ATOM 796 O O . ASP A 1 110 ? -0.355 -1.398 -17.855 1.00 97.69 110 ASP A O 1
ATOM 800 N N . ALA A 1 111 ? 1.089 -0.825 -16.235 1.00 97.50 111 ALA A N 1
ATOM 801 C CA . ALA A 1 111 ? 0.385 -1.483 -15.148 1.00 97.50 111 ALA A CA 1
ATOM 802 C C . ALA A 1 111 ? 0.751 -0.850 -13.803 1.00 97.50 111 ALA A C 1
ATOM 804 O O . ALA A 1 111 ? 1.776 -0.171 -13.669 1.00 97.50 111 ALA A O 1
ATOM 805 N N . ALA A 1 112 ? -0.074 -1.105 -12.791 1.00 97.06 112 ALA A N 1
ATOM 806 C CA . ALA A 1 112 ? 0.215 -0.710 -11.426 1.00 97.06 112 ALA A CA 1
ATOM 807 C C . ALA A 1 112 ? -0.169 -1.785 -10.408 1.00 97.06 112 ALA A C 1
ATOM 809 O O . ALA A 1 112 ? -1.096 -2.562 -10.633 1.00 97.06 112 ALA A O 1
ATOM 810 N N . VAL A 1 113 ? 0.515 -1.786 -9.267 1.00 96.69 113 VAL A N 1
ATOM 811 C CA . VAL A 1 113 ? 0.092 -2.512 -8.064 1.00 96.69 113 VAL A CA 1
ATOM 812 C C . VAL A 1 113 ? -0.390 -1.488 -7.045 1.00 96.69 113 VAL A C 1
ATOM 814 O O . VAL A 1 113 ? 0.392 -0.651 -6.601 1.00 96.69 113 VAL A O 1
ATOM 817 N N . ASP A 1 114 ? -1.674 -1.541 -6.709 1.00 92.19 114 ASP A N 1
ATOM 818 C CA . ASP A 1 114 ? -2.310 -0.719 -5.679 1.00 92.19 114 ASP A CA 1
ATOM 819 C C . ASP A 1 114 ? -2.199 -1.429 -4.323 1.00 92.19 114 ASP A C 1
ATOM 821 O O . ASP A 1 114 ? -2.540 -2.612 -4.184 1.00 92.19 114 ASP A O 1
ATOM 825 N N . ASP A 1 115 ? -1.684 -0.684 -3.348 1.00 88.31 115 ASP A N 1
ATOM 826 C CA . ASP A 1 115 ? -1.602 -1.073 -1.943 1.00 88.31 115 ASP A CA 1
ATOM 827 C C . ASP A 1 115 ? -2.884 -0.591 -1.237 1.00 88.31 115 ASP A C 1
ATOM 829 O O . ASP A 1 115 ? -3.111 0.627 -1.174 1.00 88.31 115 ASP A O 1
ATOM 833 N N . PRO A 1 116 ? -3.768 -1.494 -0.762 1.00 88.00 116 PRO A N 1
ATOM 834 C CA . PRO A 1 116 ? -4.995 -1.088 -0.086 1.00 88.00 116 PRO A CA 1
ATOM 835 C C . PRO A 1 116 ? -4.704 -0.194 1.127 1.00 88.00 116 PRO A C 1
ATOM 837 O O . PRO A 1 116 ? -3.625 -0.209 1.707 1.00 88.00 116 PRO A O 1
ATOM 840 N N . THR A 1 117 ? -5.683 0.619 1.524 1.00 89.12 117 THR A N 1
ATOM 841 C CA . THR A 1 117 ? -5.516 1.538 2.662 1.00 89.12 117 THR A CA 1
ATOM 842 C C . THR A 1 117 ? -5.636 0.850 4.017 1.00 89.12 117 THR A C 1
ATOM 844 O O . THR A 1 117 ? -5.337 1.471 5.032 1.00 89.12 117 THR A O 1
ATOM 847 N N . HIS A 1 118 ? -6.135 -0.392 4.047 1.00 92.69 118 HIS A N 1
ATOM 848 C CA . HIS A 1 118 ? -6.426 -1.171 5.264 1.00 92.69 118 HIS A CA 1
ATOM 849 C C . HIS A 1 118 ? -7.485 -0.533 6.180 1.00 92.69 118 HIS A C 1
ATOM 851 O O . HIS A 1 118 ? -7.712 -0.998 7.292 1.00 92.69 118 HIS A O 1
ATOM 857 N N . ALA A 1 119 ? -8.126 0.550 5.735 1.00 94.19 119 ALA A N 1
ATOM 858 C CA . ALA A 1 119 ? -8.969 1.402 6.565 1.00 94.19 119 ALA A CA 1
ATOM 859 C C . ALA A 1 119 ? -10.247 0.696 7.035 1.00 94.19 119 ALA A C 1
ATOM 861 O O . ALA A 1 119 ? -10.558 0.691 8.225 1.00 94.19 119 ALA A O 1
ATOM 862 N N . GLU A 1 120 ? -10.982 0.096 6.096 1.00 94.00 120 GLU A N 1
ATOM 863 C CA . GLU A 1 120 ? -12.247 -0.587 6.386 1.00 94.00 120 GLU A CA 1
ATOM 864 C C . GLU A 1 120 ? -12.012 -1.811 7.270 1.00 94.00 120 GLU A C 1
ATOM 866 O O . GLU A 1 120 ? -12.722 -2.013 8.250 1.00 94.00 120 GLU A O 1
ATOM 871 N N . ASP A 1 121 ? -10.959 -2.566 6.958 1.00 93.62 121 ASP A N 1
ATOM 872 C CA . ASP A 1 121 ? -10.547 -3.774 7.669 1.00 93.62 121 ASP A CA 1
ATOM 873 C C . ASP A 1 121 ? -10.142 -3.458 9.106 1.00 93.62 121 ASP A C 1
ATOM 875 O O . ASP A 1 121 ? -10.580 -4.113 10.052 1.00 93.62 121 ASP A O 1
ATOM 879 N N . ALA A 1 122 ? -9.354 -2.398 9.291 1.00 95.25 122 ALA A N 1
ATOM 880 C CA . ALA A 1 122 ? -8.939 -1.971 10.614 1.00 95.25 122 ALA A CA 1
ATOM 881 C C . ALA A 1 122 ? -10.122 -1.486 11.465 1.00 95.25 122 ALA A C 1
ATOM 883 O O . ALA A 1 122 ? -10.183 -1.781 12.661 1.00 95.25 122 ALA A O 1
ATOM 884 N N . LEU A 1 123 ? -11.079 -0.773 10.858 1.00 95.31 123 LEU A N 1
ATOM 885 C CA . LEU A 1 123 ? -12.296 -0.350 11.548 1.00 95.31 123 LEU A CA 1
ATOM 886 C C . LEU A 1 123 ? -13.178 -1.550 11.916 1.00 95.31 123 LEU A C 1
ATOM 888 O O . LEU A 1 123 ? -13.642 -1.626 13.052 1.00 95.31 123 LEU A O 1
ATOM 892 N N . ASP A 1 124 ? -13.371 -2.497 10.998 1.00 92.69 124 ASP A N 1
ATOM 893 C CA . ASP A 1 124 ? -14.139 -3.720 11.245 1.00 92.69 124 ASP A CA 1
ATOM 894 C C . ASP A 1 124 ? -13.567 -4.512 12.422 1.00 92.69 124 ASP A C 1
ATOM 896 O O . ASP A 1 124 ? -14.301 -4.882 13.339 1.00 92.69 124 ASP A O 1
ATOM 900 N N . LEU A 1 125 ? -12.249 -4.722 12.446 1.00 92.62 125 LEU A N 1
ATOM 901 C CA . LEU A 1 125 ? -11.588 -5.434 13.539 1.00 92.62 125 LEU A CA 1
ATOM 902 C C . LEU A 1 125 ? -11.695 -4.690 14.870 1.00 92.62 125 LEU A C 1
ATOM 904 O O . LEU A 1 125 ? -11.919 -5.324 15.903 1.00 92.62 125 LEU A O 1
ATOM 908 N N . ALA A 1 126 ? -11.584 -3.359 14.863 1.00 94.31 126 ALA A N 1
ATOM 909 C CA . ALA A 1 126 ? -11.747 -2.555 16.070 1.00 94.31 126 ALA A CA 1
ATOM 910 C C . ALA A 1 126 ? -13.164 -2.709 16.648 1.00 94.31 126 ALA A C 1
ATOM 912 O O . ALA A 1 126 ? -13.325 -2.928 17.850 1.00 94.31 126 ALA A O 1
ATOM 913 N N . VAL A 1 127 ? -14.190 -2.660 15.792 1.00 92.69 127 VAL A N 1
ATOM 914 C CA . VAL A 1 127 ? -15.591 -2.822 16.203 1.00 92.69 127 VAL A CA 1
ATOM 915 C C . VAL A 1 127 ? -15.869 -4.243 16.690 1.00 92.69 127 VAL A C 1
ATOM 917 O O . VAL A 1 127 ? -16.446 -4.420 17.763 1.00 92.69 127 VAL A O 1
ATOM 920 N N . LEU A 1 128 ? -15.410 -5.261 15.963 1.00 90.44 128 LEU A N 1
ATOM 921 C CA . LEU A 1 128 ? -15.530 -6.664 16.363 1.00 90.44 128 LEU A CA 1
ATOM 922 C C . LEU A 1 128 ? -14.911 -6.923 17.739 1.00 90.44 128 LEU A C 1
ATOM 924 O O . LEU A 1 128 ? -15.534 -7.562 18.591 1.00 90.44 128 LEU A O 1
ATOM 928 N N . ALA A 1 129 ? -13.716 -6.386 17.983 1.00 90.94 129 ALA A N 1
ATOM 929 C CA . ALA A 1 129 ? -13.050 -6.506 19.271 1.00 90.94 129 ALA A CA 1
ATOM 930 C C . ALA A 1 129 ? -13.845 -5.812 20.394 1.00 90.94 129 ALA A C 1
ATOM 932 O O . ALA A 1 129 ? -13.992 -6.381 21.476 1.00 90.94 129 ALA A O 1
ATOM 933 N N . CYS A 1 130 ? -14.440 -4.637 20.140 1.00 91.56 130 CYS A N 1
ATOM 934 C CA . CYS A 1 130 ? -15.346 -3.983 21.096 1.00 91.56 130 CYS A CA 1
ATOM 935 C C . CYS A 1 130 ? -16.591 -4.821 21.418 1.00 91.56 130 CYS A C 1
ATOM 937 O O . CYS A 1 130 ? -17.091 -4.770 22.542 1.00 91.56 130 CYS A O 1
ATOM 939 N N . LEU A 1 131 ? -17.098 -5.582 20.446 1.00 90.19 131 LEU A N 1
ATOM 940 C CA . LEU A 1 131 ? -18.253 -6.469 20.609 1.00 90.19 131 LEU A CA 1
ATOM 941 C C . LEU A 1 131 ? -17.889 -7.811 21.271 1.00 90.19 131 LEU A C 1
ATOM 943 O O . LEU A 1 131 ? -18.753 -8.671 21.435 1.00 90.19 131 LEU A O 1
ATOM 947 N N . GLY A 1 132 ? -16.630 -7.990 21.685 1.00 88.25 132 GLY A N 1
ATOM 948 C CA . GLY A 1 132 ? -16.157 -9.195 22.361 1.00 88.25 132 GLY A CA 1
ATOM 949 C C . GLY A 1 132 ? -15.920 -10.375 21.419 1.00 88.25 132 GLY A C 1
ATOM 950 O O . GLY A 1 132 ? -15.792 -11.508 21.890 1.00 88.25 132 GLY A O 1
ATOM 951 N N . ALA A 1 133 ? -15.853 -10.136 20.104 1.00 87.06 133 ALA A N 1
ATOM 952 C CA . ALA A 1 133 ? -15.398 -11.156 19.174 1.00 87.06 133 ALA A CA 1
ATOM 953 C C . ALA A 1 133 ? -13.969 -11.566 19.543 1.00 87.06 133 ALA A C 1
ATOM 955 O O . ALA A 1 133 ? -13.141 -10.745 19.952 1.00 87.06 133 ALA A O 1
ATOM 956 N N . ARG A 1 134 ? -13.669 -12.859 19.417 1.00 82.12 134 ARG A N 1
ATOM 957 C CA . ARG A 1 134 ? -12.332 -13.352 19.725 1.00 82.12 134 ARG A CA 1
ATOM 958 C C . ARG A 1 134 ? -11.346 -12.754 18.726 1.00 82.12 134 ARG A C 1
ATOM 960 O O . ARG A 1 134 ? -11.440 -13.028 17.528 1.00 82.12 134 ARG A O 1
ATOM 967 N N . ALA A 1 135 ? -10.405 -11.970 19.248 1.00 73.00 135 ALA A N 1
ATOM 968 C CA . ALA A 1 135 ? -9.306 -11.438 18.464 1.00 73.00 135 ALA A CA 1
ATOM 969 C C . ALA A 1 135 ? -8.566 -12.591 17.755 1.00 73.00 135 ALA A C 1
ATOM 971 O O . ALA A 1 135 ? -8.350 -13.647 18.371 1.00 73.00 135 ALA A O 1
ATOM 972 N N . PRO A 1 136 ? -8.195 -12.413 16.482 1.00 79.25 136 PRO A N 1
ATOM 973 C CA . PRO A 1 136 ? -7.303 -13.334 15.799 1.00 79.25 136 PRO A CA 1
ATOM 974 C C . PRO A 1 136 ? -5.974 -13.449 16.550 1.00 79.25 136 PRO A C 1
ATOM 976 O O . PRO A 1 136 ? -5.590 -12.577 17.327 1.00 79.25 136 PRO A O 1
ATOM 979 N N . GLN A 1 137 ? -5.287 -14.575 16.359 1.00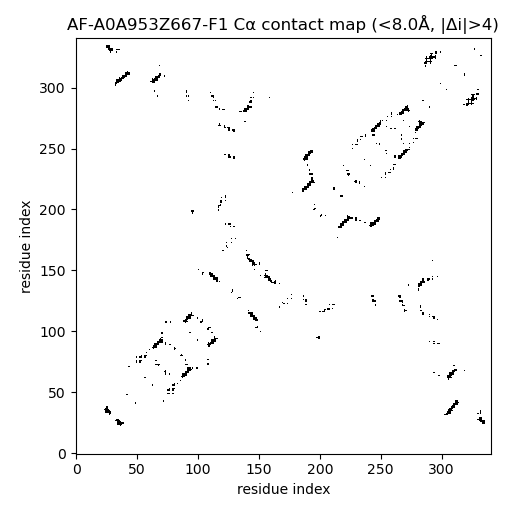 80.25 137 GLN A N 1
ATOM 980 C CA . GLN A 1 137 ? -4.014 -14.840 17.041 1.00 80.25 137 GLN A CA 1
ATOM 981 C C . GLN A 1 137 ? -2.804 -14.251 16.306 1.00 80.25 137 GLN A C 1
ATOM 983 O O . GLN A 1 137 ? -1.689 -14.332 16.819 1.00 80.25 137 GLN A O 1
ATOM 988 N N . SER A 1 138 ? -3.018 -13.698 15.115 1.00 86.00 138 SER A N 1
ATOM 989 C CA . SER A 1 138 ? -1.997 -13.140 14.239 1.00 86.00 138 SER A CA 1
ATOM 990 C C . SER A 1 138 ? -2.514 -11.885 13.548 1.00 86.00 138 SER A C 1
ATOM 992 O O . SER A 1 138 ? -3.725 -11.668 13.461 1.00 86.00 138 SER A O 1
ATOM 994 N N . ASP A 1 139 ? -1.578 -11.083 13.052 1.00 90.56 139 ASP A N 1
ATOM 995 C CA . ASP A 1 139 ? -1.866 -9.959 12.167 1.00 90.56 139 ASP A CA 1
ATOM 996 C C . ASP A 1 139 ? -2.494 -10.449 10.855 1.00 90.56 139 ASP A C 1
ATOM 998 O O . ASP A 1 139 ? -2.259 -11.587 10.440 1.00 90.56 139 ASP A O 1
ATOM 1002 N N . PHE A 1 140 ? -3.276 -9.587 10.205 1.00 90.62 140 PHE A N 1
ATOM 1003 C CA . PHE A 1 140 ? -3.841 -9.853 8.886 1.00 90.62 140 PHE A CA 1
ATOM 1004 C C . PHE A 1 140 ? -2.958 -9.279 7.795 1.00 90.62 140 PHE A C 1
ATOM 1006 O O . PHE A 1 140 ? -2.751 -8.062 7.706 1.00 90.62 140 PHE A O 1
ATOM 1013 N N . SER A 1 141 ? -2.520 -10.163 6.910 1.00 92.69 141 SER A N 1
ATOM 1014 C CA . SER A 1 141 ? -2.013 -9.766 5.610 1.00 92.69 141 SER A CA 1
ATOM 1015 C C . SER A 1 141 ? -3.184 -9.518 4.665 1.00 92.69 141 SER A C 1
ATOM 1017 O O . SER A 1 141 ? -4.119 -10.303 4.598 1.00 92.69 141 SER A O 1
ATOM 1019 N N . LEU A 1 142 ? -3.152 -8.423 3.922 1.00 92.38 142 LEU A N 1
ATOM 1020 C CA . LEU A 1 142 ? -4.115 -8.159 2.863 1.00 92.38 142 LEU A CA 1
ATOM 1021 C C . LEU A 1 142 ? -3.463 -8.344 1.502 1.00 92.38 142 LEU A C 1
ATOM 1023 O O . LEU A 1 142 ? -2.257 -8.129 1.317 1.00 92.38 142 LEU A O 1
ATOM 1027 N N . GLY A 1 143 ? -4.288 -8.762 0.545 1.00 93.56 143 GLY A N 1
ATOM 1028 C CA . GLY A 1 143 ? -3.918 -8.875 -0.849 1.00 93.56 143 GLY A CA 1
ATOM 1029 C C . GLY A 1 143 ? -3.524 -7.547 -1.487 1.00 93.56 143 GLY A C 1
ATOM 1030 O O . GLY A 1 143 ? -3.615 -6.460 -0.922 1.00 93.56 143 GLY A O 1
ATOM 1031 N N . THR A 1 144 ? -3.101 -7.647 -2.739 1.00 95.06 144 THR A N 1
ATOM 1032 C CA . THR A 1 144 ? -2.780 -6.484 -3.579 1.00 95.06 144 THR A CA 1
ATOM 1033 C C . THR A 1 144 ? -3.795 -6.361 -4.697 1.00 95.06 144 THR A C 1
ATOM 1035 O O . THR A 1 144 ? -4.431 -7.347 -5.073 1.00 95.06 144 THR A O 1
ATOM 1038 N N . VAL A 1 145 ? -3.921 -5.174 -5.282 1.00 94.75 145 VAL A N 1
ATOM 1039 C CA . VAL A 1 145 ? -4.786 -4.969 -6.444 1.00 94.75 145 VAL A CA 1
ATOM 1040 C C . VAL A 1 145 ? -3.934 -4.637 -7.660 1.00 94.75 145 VAL A C 1
ATOM 1042 O O . VAL A 1 145 ? -3.199 -3.658 -7.685 1.00 94.75 145 VAL A O 1
ATOM 1045 N N . SER A 1 146 ? -4.035 -5.460 -8.697 1.00 96.00 146 SER A N 1
ATOM 1046 C CA . SER A 1 146 ? -3.340 -5.255 -9.966 1.00 96.00 146 SER A CA 1
ATOM 1047 C C . SER A 1 146 ? -4.206 -4.444 -10.928 1.00 96.00 146 SER A C 1
ATOM 1049 O O . SER A 1 146 ? -5.305 -4.866 -11.305 1.00 96.00 146 SER A O 1
ATOM 1051 N N . LEU A 1 147 ? -3.700 -3.287 -11.346 1.00 96.31 147 LEU A N 1
ATOM 1052 C CA . LEU A 1 147 ? -4.355 -2.348 -12.251 1.00 96.31 147 LEU A CA 1
ATOM 1053 C C . LEU A 1 147 ? -3.675 -2.360 -13.625 1.00 96.31 147 LEU A C 1
ATOM 1055 O O . LEU A 1 147 ? -2.452 -2.311 -13.736 1.00 96.31 147 LEU A O 1
ATOM 1059 N N . ARG A 1 148 ? -4.489 -2.385 -14.674 1.00 95.81 148 ARG A N 1
ATOM 1060 C CA . ARG A 1 148 ? -4.132 -2.282 -16.092 1.00 95.81 148 ARG A CA 1
ATOM 1061 C C . ARG A 1 148 ? -5.209 -1.480 -16.817 1.00 95.81 148 ARG A C 1
ATOM 1063 O O . ARG A 1 148 ? -6.338 -1.454 -16.322 1.00 95.81 148 ARG A O 1
ATOM 1070 N N . PRO A 1 149 ? -4.930 -0.885 -17.988 1.00 96.06 149 PRO A N 1
ATOM 1071 C CA . PRO A 1 149 ? -5.921 -0.091 -18.715 1.00 96.06 149 PRO A CA 1
ATOM 1072 C C . PRO A 1 149 ? -7.276 -0.797 -18.889 1.00 96.06 149 PRO A C 1
ATOM 1074 O O . PRO A 1 149 ? -8.323 -0.180 -18.724 1.00 96.06 149 PRO A O 1
ATOM 1077 N N . GLU A 1 150 ? -7.275 -2.108 -19.140 1.00 95.88 150 GLU A N 1
ATOM 1078 C CA . GLU A 1 150 ? -8.487 -2.901 -19.358 1.00 95.88 150 GLU A CA 1
ATOM 1079 C C . GLU A 1 150 ? -9.318 -3.203 -18.098 1.00 95.88 150 GLU A C 1
ATOM 1081 O O . GLU A 1 150 ? -10.491 -3.551 -18.226 1.00 95.88 150 GLU A O 1
ATOM 1086 N N . ASN A 1 151 ? -8.748 -3.099 -16.891 1.00 95.38 151 ASN A N 1
ATOM 1087 C CA . ASN A 1 151 ? -9.442 -3.437 -15.638 1.00 95.38 151 ASN A CA 1
ATOM 1088 C C . ASN A 1 151 ? -9.498 -2.282 -14.620 1.00 95.38 151 ASN A C 1
ATOM 1090 O O . ASN A 1 151 ? -10.188 -2.402 -13.606 1.00 95.38 151 ASN A O 1
ATOM 1094 N N . ALA A 1 152 ? -8.799 -1.172 -14.879 1.00 92.50 152 ALA A N 1
ATOM 1095 C CA . ALA A 1 152 ? -8.615 -0.086 -13.920 1.00 92.50 152 ALA A CA 1
ATOM 1096 C C . ALA A 1 152 ? -9.951 0.537 -13.482 1.00 92.50 152 ALA A C 1
ATOM 1098 O O . ALA A 1 152 ? -10.174 0.785 -12.294 1.00 92.50 152 ALA A O 1
ATOM 1099 N N . THR A 1 153 ? -10.870 0.713 -14.436 1.00 90.31 153 THR A N 1
ATOM 1100 C CA . THR A 1 153 ? -12.215 1.270 -14.221 1.00 90.31 153 THR A CA 1
ATOM 1101 C C . THR A 1 153 ? -13.141 0.342 -13.431 1.00 90.31 153 THR A C 1
ATOM 1103 O O . THR A 1 153 ? -14.110 0.814 -12.844 1.00 90.31 153 THR A O 1
ATOM 1106 N N . PHE A 1 154 ? -12.835 -0.959 -13.372 1.00 91.19 154 PHE A N 1
ATOM 1107 C CA . PHE A 1 154 ? -13.626 -1.974 -12.664 1.00 91.19 154 PHE A CA 1
ATOM 1108 C C . PHE A 1 154 ? -13.076 -2.334 -11.287 1.00 91.19 154 PHE A C 1
ATOM 1110 O O . PHE A 1 154 ? -13.557 -3.276 -10.666 1.00 91.19 154 PHE A O 1
ATOM 1117 N N . GLY A 1 155 ? -12.064 -1.618 -10.803 1.00 89.25 155 GLY A N 1
ATOM 1118 C CA . GLY A 1 155 ? -11.487 -1.913 -9.497 1.00 89.25 155 GLY A CA 1
ATOM 1119 C C . GLY A 1 155 ? -10.117 -2.589 -9.548 1.00 89.25 155 GLY A C 1
ATOM 1120 O O . GLY A 1 155 ? -9.422 -2.551 -8.537 1.00 89.25 155 GLY A O 1
ATOM 1121 N N . GLY A 1 156 ? -9.686 -3.113 -10.698 1.00 94.12 156 GLY A N 1
ATOM 1122 C CA . GLY A 1 156 ? -8.500 -3.965 -10.807 1.00 94.12 156 GLY A CA 1
ATOM 1123 C C . GLY A 1 156 ? -8.791 -5.444 -10.547 1.00 94.12 156 GLY A C 1
ATOM 1124 O O . GLY A 1 156 ? -9.940 -5.854 -10.413 1.00 94.12 156 GLY A O 1
ATOM 1125 N N . ILE A 1 157 ? -7.736 -6.256 -10.504 1.00 94.56 157 ILE A N 1
ATOM 1126 C CA . ILE A 1 157 ? -7.805 -7.674 -10.123 1.00 94.56 157 ILE A CA 1
ATOM 1127 C C . ILE A 1 157 ? -7.113 -7.842 -8.776 1.00 94.56 157 ILE A C 1
ATOM 1129 O O . ILE A 1 157 ? -5.921 -7.556 -8.655 1.00 94.56 157 ILE A O 1
ATOM 1133 N N . THR A 1 158 ? -7.848 -8.324 -7.780 1.00 92.31 158 THR A N 1
ATOM 1134 C CA . THR A 1 158 ? -7.289 -8.637 -6.463 1.00 92.31 158 THR A CA 1
ATOM 1135 C C . THR A 1 158 ? -6.466 -9.920 -6.531 1.00 92.31 158 THR A C 1
ATOM 1137 O O . THR A 1 158 ? -6.920 -10.938 -7.051 1.00 92.31 158 THR A O 1
ATOM 1140 N N . ALA A 1 159 ? -5.255 -9.873 -5.986 1.00 91.12 159 ALA A N 1
ATOM 1141 C CA . ALA A 1 159 ? -4.444 -11.037 -5.670 1.00 91.12 159 ALA A CA 1
ATOM 1142 C C . ALA A 1 159 ? -4.482 -11.223 -4.144 1.00 91.12 159 ALA A C 1
ATOM 1144 O O . ALA A 1 159 ? -3.685 -10.572 -3.458 1.00 91.12 159 ALA A O 1
ATOM 1145 N N . PRO A 1 160 ? -5.427 -12.031 -3.624 1.00 89.62 160 PRO A N 1
ATOM 1146 C CA . PRO A 1 160 ? -5.606 -12.212 -2.188 1.00 89.62 160 PRO A CA 1
ATOM 1147 C C . PRO A 1 160 ? -4.411 -12.949 -1.576 1.00 89.62 160 PRO A C 1
ATOM 1149 O O . PRO A 1 160 ? -3.697 -13.690 -2.260 1.00 89.62 160 PRO A O 1
ATOM 1152 N N . THR A 1 161 ? -4.212 -12.747 -0.281 1.00 87.94 161 THR A N 1
ATOM 1153 C CA . THR A 1 161 ? -3.428 -13.629 0.584 1.00 87.94 161 THR A CA 1
ATOM 1154 C C . THR A 1 161 ? -4.340 -14.672 1.240 1.00 87.94 161 THR A C 1
ATOM 1156 O O . THR A 1 161 ? -5.561 -14.633 1.078 1.00 87.94 161 THR A O 1
ATOM 1159 N N . ASP A 1 162 ? -3.758 -15.620 1.976 1.00 84.50 162 ASP A N 1
ATOM 1160 C CA . ASP A 1 162 ? -4.529 -16.630 2.716 1.00 84.50 162 ASP A CA 1
ATOM 1161 C C . ASP A 1 162 ? -5.412 -15.995 3.814 1.00 84.50 162 ASP A C 1
ATOM 1163 O O . ASP A 1 162 ? -6.472 -16.525 4.154 1.00 84.50 162 ASP A O 1
ATOM 1167 N N . ASP A 1 163 ? -5.009 -14.830 4.327 1.00 85.38 163 ASP A N 1
ATOM 1168 C CA . ASP A 1 163 ? -5.694 -14.111 5.402 1.00 85.38 163 ASP A CA 1
ATOM 1169 C C . ASP A 1 163 ? -6.949 -13.362 4.912 1.00 85.38 163 ASP A C 1
ATOM 1171 O O . ASP A 1 163 ? -7.886 -13.172 5.691 1.00 85.38 163 ASP A O 1
ATOM 1175 N N . ASP A 1 164 ? -7.026 -12.999 3.623 1.00 84.44 164 ASP A N 1
ATOM 1176 C CA . ASP A 1 164 ? -8.178 -12.290 3.042 1.00 84.44 164 ASP A CA 1
ATOM 1177 C C . ASP A 1 164 ? -9.481 -13.094 3.219 1.00 84.44 164 ASP A C 1
ATOM 1179 O O . ASP A 1 164 ? -10.523 -12.532 3.555 1.00 84.44 164 ASP A O 1
ATOM 1183 N N . GLY A 1 165 ? -9.421 -14.424 3.074 1.00 80.56 165 GLY A N 1
ATOM 1184 C CA . GLY A 1 165 ? -10.584 -15.294 3.289 1.00 80.56 165 GLY A CA 1
ATOM 1185 C C . GLY A 1 165 ? -11.048 -15.320 4.748 1.00 80.56 165 GLY A C 1
ATOM 1186 O O . GLY A 1 165 ? -12.246 -15.321 5.018 1.00 80.56 165 GLY A O 1
ATOM 1187 N N . SER A 1 166 ? -10.108 -15.266 5.697 1.00 83.88 166 SER A N 1
ATOM 1188 C CA . SER A 1 166 ? -10.442 -15.184 7.125 1.00 83.88 166 SER A CA 1
ATOM 1189 C C . SER A 1 166 ? -11.125 -13.856 7.452 1.00 83.88 166 SER A C 1
ATOM 1191 O O . SER A 1 166 ? -12.033 -13.806 8.279 1.00 83.88 166 SER A O 1
ATOM 1193 N N . LEU A 1 167 ? -10.715 -12.769 6.798 1.00 81.75 167 LEU A N 1
ATOM 1194 C CA . LEU A 1 167 ? -11.308 -11.455 7.006 1.00 81.75 167 LEU A CA 1
ATOM 1195 C C . LEU A 1 167 ? -12.758 -11.375 6.493 1.00 81.75 167 LEU A C 1
ATOM 1197 O O . LEU A 1 167 ? -13.602 -10.740 7.131 1.00 81.75 167 LEU A O 1
ATOM 1201 N N . ASP A 1 168 ? -13.083 -12.065 5.399 1.00 83.75 168 ASP A N 1
ATOM 1202 C CA . ASP A 1 168 ? -14.467 -12.190 4.926 1.00 83.75 168 ASP A CA 1
ATOM 1203 C C . ASP A 1 168 ? -15.358 -12.924 5.944 1.00 83.75 168 ASP A C 1
ATOM 1205 O O . ASP A 1 168 ? -16.478 -12.476 6.216 1.00 83.75 168 ASP A O 1
ATOM 1209 N N . ASP A 1 169 ? -14.844 -13.975 6.593 1.00 85.25 169 ASP A N 1
ATOM 1210 C CA . ASP A 1 169 ? -15.545 -14.649 7.695 1.00 85.25 169 ASP A CA 1
ATOM 1211 C C . ASP A 1 169 ? -15.776 -13.692 8.881 1.00 85.25 169 ASP A C 1
ATOM 1213 O O . ASP A 1 169 ? -16.866 -13.653 9.462 1.00 85.25 169 ASP A O 1
ATOM 1217 N N . TYR A 1 170 ? -14.786 -12.854 9.212 1.00 82.38 170 TYR A N 1
ATOM 1218 C CA . TYR A 1 170 ? -14.931 -11.822 10.243 1.00 82.38 170 TYR A CA 1
ATOM 1219 C C . TYR A 1 170 ? -15.973 -10.764 9.872 1.00 82.38 170 TYR A C 1
ATOM 1221 O O . TYR A 1 170 ? -16.751 -10.352 10.730 1.00 82.38 170 TYR A O 1
ATOM 1229 N N . ARG A 1 171 ? -16.053 -10.345 8.608 1.00 82.69 171 ARG A N 1
ATOM 1230 C CA . ARG A 1 171 ? -17.082 -9.403 8.133 1.00 82.69 171 ARG A CA 1
ATOM 1231 C C . ARG A 1 171 ? -18.485 -10.007 8.154 1.00 82.69 171 ARG A C 1
ATOM 1233 O O . ARG A 1 171 ? -19.455 -9.303 8.459 1.00 82.69 171 ARG A O 1
ATOM 1240 N N . ALA A 1 172 ? -18.614 -11.301 7.871 1.00 85.75 172 ALA A N 1
ATOM 1241 C CA . ALA A 1 172 ? -19.878 -12.013 8.027 1.00 85.75 172 ALA A CA 1
ATOM 1242 C C . ALA A 1 172 ? -20.310 -12.037 9.503 1.00 85.75 172 ALA A C 1
ATOM 1244 O O . ALA A 1 172 ? -21.432 -11.634 9.820 1.00 85.75 172 ALA A O 1
ATOM 1245 N N . LEU A 1 173 ? -19.388 -12.387 10.411 1.00 82.31 173 LEU A N 1
ATOM 1246 C CA . LEU A 1 173 ? -19.608 -12.316 11.860 1.00 82.31 173 LEU A CA 1
ATOM 1247 C C . LEU A 1 173 ? -19.960 -10.890 12.313 1.00 82.31 173 LEU A C 1
ATOM 1249 O O . LEU A 1 173 ? -20.830 -10.694 13.157 1.00 82.31 173 LEU A O 1
ATOM 1253 N N . HIS A 1 174 ? -19.309 -9.883 11.736 1.00 81.12 174 HIS A N 1
ATOM 1254 C CA . HIS A 1 174 ? -19.549 -8.480 12.046 1.00 81.12 174 HIS A CA 1
ATOM 1255 C C . HIS A 1 174 ? -20.983 -8.065 11.729 1.00 81.12 174 HIS A C 1
ATOM 1257 O O . HIS A 1 174 ? -21.648 -7.453 12.563 1.00 81.12 174 HIS A O 1
ATOM 1263 N N . THR A 1 175 ? -21.473 -8.451 10.550 1.00 81.38 175 THR A N 1
ATOM 1264 C CA . THR A 1 175 ? -22.850 -8.184 10.120 1.00 81.38 175 THR A CA 1
ATOM 1265 C C . THR A 1 175 ? -23.849 -8.810 11.094 1.00 81.38 175 THR A C 1
ATOM 1267 O O . THR A 1 175 ? -24.786 -8.145 11.533 1.00 81.38 175 THR A O 1
ATOM 1270 N N . GLU A 1 176 ? -23.604 -10.057 11.506 1.00 82.75 176 GLU A N 1
ATOM 1271 C CA . GLU A 1 176 ? -24.435 -10.747 12.491 1.00 82.75 176 GLU A CA 1
ATOM 1272 C C . GLU A 1 176 ? -24.417 -10.034 13.853 1.00 82.75 176 GLU A C 1
ATOM 1274 O O . GLU A 1 176 ? -25.475 -9.754 14.420 1.00 82.75 176 GLU A O 1
ATOM 1279 N N . LEU A 1 177 ? -23.240 -9.695 14.385 1.00 81.19 177 LEU A N 1
ATOM 1280 C CA . LEU A 1 177 ? -23.106 -9.043 15.692 1.00 81.19 177 LEU A CA 1
ATOM 1281 C C . LEU A 1 177 ? -23.699 -7.628 15.711 1.00 81.19 177 LEU A C 1
ATOM 1283 O O . LEU A 1 177 ? -24.302 -7.231 16.713 1.00 81.19 177 LEU A O 1
ATOM 1287 N N . ILE A 1 178 ? -23.578 -6.871 14.619 1.00 74.94 178 ILE A N 1
ATOM 1288 C CA . ILE A 1 178 ? -24.218 -5.557 14.479 1.00 74.94 178 ILE A CA 1
ATOM 1289 C C . ILE A 1 178 ? -25.734 -5.697 14.495 1.00 74.94 178 ILE A C 1
ATOM 1291 O O . ILE A 1 178 ? -26.406 -4.973 15.229 1.00 74.94 178 ILE A O 1
ATOM 1295 N N . ASP A 1 179 ? -26.286 -6.644 13.737 1.00 78.44 179 ASP A N 1
ATOM 1296 C CA . ASP A 1 179 ? -27.730 -6.865 13.700 1.00 78.44 179 ASP A CA 1
ATOM 1297 C C . ASP A 1 179 ? -28.286 -7.236 15.084 1.00 78.44 179 ASP A C 1
ATOM 1299 O O . ASP A 1 179 ? -29.330 -6.716 15.484 1.00 78.44 179 ASP A O 1
ATOM 1303 N N . HIS A 1 180 ? -27.553 -8.046 15.854 1.00 73.44 180 HIS A N 1
ATOM 1304 C CA . HIS A 1 180 ? -27.913 -8.414 17.229 1.00 73.44 180 HIS A CA 1
ATOM 1305 C C . HIS A 1 180 ? -27.721 -7.283 18.250 1.00 73.44 180 HIS A C 1
ATOM 1307 O O . HIS A 1 180 ? -28.404 -7.259 19.274 1.00 73.44 180 HIS A O 1
ATOM 1313 N N . SER A 1 181 ? -26.809 -6.345 17.992 1.00 69.44 181 SER A N 1
ATOM 1314 C CA . SER A 1 181 ? -26.532 -5.202 18.872 1.00 69.44 181 SER A CA 1
ATOM 1315 C C . SER A 1 181 ? -27.357 -3.958 18.532 1.00 69.44 181 SER A C 1
ATOM 1317 O O . SER A 1 181 ? -27.215 -2.927 19.195 1.00 69.44 181 SER A O 1
ATOM 1319 N N . ARG A 1 182 ? -28.287 -4.039 17.568 1.00 66.81 182 ARG A N 1
ATOM 1320 C CA . ARG A 1 182 ? -29.242 -2.961 17.267 1.00 66.81 182 ARG A CA 1
ATOM 1321 C C . ARG A 1 182 ? -30.055 -2.593 18.515 1.00 66.81 182 ARG A C 1
ATOM 1323 O O . ARG A 1 182 ? -30.928 -3.336 18.951 1.00 66.81 182 ARG A O 1
ATOM 1330 N N . GLY A 1 183 ? -29.764 -1.417 19.077 1.00 66.00 183 GLY A N 1
ATOM 1331 C CA . GLY A 1 183 ? -30.349 -0.903 20.325 1.00 66.00 183 GLY A CA 1
ATOM 1332 C C . GLY A 1 183 ? -29.355 -0.772 21.488 1.00 66.00 183 GLY A C 1
ATOM 1333 O O . GLY A 1 183 ? -29.695 -0.173 22.508 1.00 66.00 183 GLY A O 1
ATOM 1334 N N . ALA A 1 184 ? -28.131 -1.285 21.340 1.00 72.62 184 ALA A N 1
ATOM 1335 C CA . ALA A 1 184 ? -27.020 -1.020 22.246 1.00 72.62 184 ALA A CA 1
ATOM 1336 C C . ALA A 1 184 ? -26.480 0.413 22.075 1.00 72.62 184 ALA A C 1
ATOM 1338 O O . ALA A 1 184 ? -26.833 1.134 21.139 1.00 72.62 184 ALA A O 1
ATOM 1339 N N . ARG A 1 185 ? -25.614 0.839 23.004 1.00 85.88 185 ARG A N 1
ATOM 1340 C CA . ARG A 1 185 ? -24.898 2.120 22.896 1.00 85.88 185 ARG A CA 1
ATOM 1341 C C . ARG A 1 185 ? -24.088 2.170 21.593 1.00 85.88 185 ARG A C 1
ATOM 1343 O O . ARG A 1 185 ? -23.457 1.180 21.234 1.00 85.88 185 ARG A O 1
ATOM 1350 N N . THR A 1 186 ? -24.057 3.327 20.937 1.00 90.06 186 THR A N 1
ATOM 1351 C CA . THR A 1 186 ? -23.153 3.580 19.805 1.00 90.06 186 THR A CA 1
ATOM 1352 C C . THR A 1 186 ? -21.702 3.455 20.271 1.00 90.06 186 THR A C 1
ATOM 1354 O O . THR A 1 186 ? -21.319 4.087 21.259 1.00 90.06 186 THR A O 1
ATOM 1357 N N . LEU A 1 187 ? -20.914 2.629 19.581 1.00 93.50 187 LEU A N 1
ATOM 1358 C CA . LEU A 1 187 ? -19.481 2.486 19.840 1.00 93.50 187 LEU A CA 1
ATOM 1359 C C . LEU A 1 187 ? -18.726 3.710 19.328 1.00 93.50 187 LEU A C 1
ATOM 1361 O O . LEU A 1 187 ? -19.067 4.251 18.275 1.00 93.50 187 LEU A O 1
ATOM 1365 N N . ARG A 1 188 ? -17.695 4.125 20.067 1.00 97.50 188 ARG A N 1
ATOM 1366 C CA . ARG A 1 188 ? -16.846 5.272 19.730 1.00 97.50 188 ARG A CA 1
ATOM 1367 C C . ARG A 1 188 ? -15.448 4.795 19.371 1.00 97.50 188 ARG A C 1
ATOM 1369 O O . ARG A 1 188 ? -14.713 4.346 20.247 1.00 97.50 188 ARG A O 1
ATOM 1376 N N . VAL A 1 189 ? -15.060 4.898 18.106 1.00 98.06 189 VAL A N 1
ATOM 1377 C CA . VAL A 1 189 ? -13.735 4.481 17.631 1.00 98.06 189 VAL A CA 1
ATOM 1378 C C . VAL A 1 189 ? -12.883 5.718 17.381 1.00 98.06 189 VAL A C 1
ATOM 1380 O O . VAL A 1 189 ? -13.236 6.590 16.589 1.00 98.06 189 VAL A O 1
ATOM 1383 N N . GLY A 1 190 ? -11.750 5.809 18.073 1.00 98.31 190 GLY A N 1
ATOM 1384 C CA . GLY A 1 190 ? -10.748 6.820 17.767 1.00 98.31 190 GLY A CA 1
ATOM 1385 C C . GLY A 1 190 ? -9.859 6.358 16.626 1.00 98.31 190 GLY A C 1
ATOM 1386 O O . GLY A 1 190 ? -9.522 5.180 16.534 1.00 98.31 190 GLY A O 1
ATOM 1387 N N . ILE A 1 191 ? -9.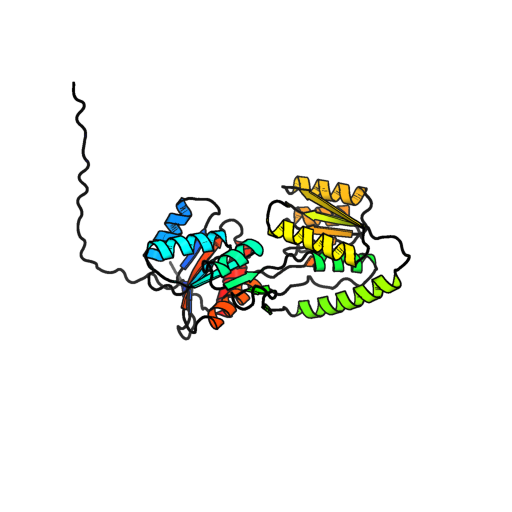433 7.288 15.783 1.00 98.00 191 ILE A N 1
ATOM 1388 C CA . ILE A 1 191 ? -8.476 7.023 14.715 1.00 98.00 191 ILE A CA 1
ATOM 1389 C C . ILE A 1 191 ? -7.358 8.048 14.798 1.00 98.00 191 ILE A C 1
ATOM 1391 O O . ILE A 1 191 ? -7.613 9.251 14.827 1.00 98.00 191 ILE A O 1
ATOM 1395 N N . SER A 1 192 ? -6.113 7.582 14.822 1.00 96.69 192 SER A N 1
ATOM 1396 C CA . SER A 1 192 ? -4.946 8.459 14.790 1.00 96.69 192 SER A CA 1
ATOM 1397 C C . SER A 1 192 ? -4.093 8.187 13.558 1.00 96.69 192 SER A C 1
ATOM 1399 O O . SER A 1 192 ? -3.579 7.083 13.380 1.00 96.69 192 SER A O 1
ATOM 1401 N N . VAL A 1 193 ? -3.916 9.216 12.728 1.00 94.00 193 VAL A N 1
ATOM 1402 C CA . VAL A 1 193 ? -3.124 9.160 11.491 1.00 94.00 193 VAL A CA 1
ATOM 1403 C C . VAL A 1 193 ? -2.022 10.211 11.497 1.00 94.00 193 VAL A C 1
ATOM 1405 O O . VAL A 1 193 ? -2.176 11.279 12.090 1.00 94.00 193 VAL A O 1
ATOM 1408 N N . ARG A 1 194 ? -0.902 9.929 10.823 1.00 87.00 194 ARG A N 1
ATOM 1409 C CA . ARG A 1 194 ? 0.239 10.855 10.789 1.00 87.00 194 ARG A CA 1
ATOM 1410 C C . ARG A 1 194 ? 0.019 12.086 9.918 1.00 87.00 194 ARG A C 1
ATOM 1412 O O . ARG A 1 194 ? 0.498 13.158 10.231 1.00 87.00 194 ARG A O 1
ATOM 1419 N N . SER A 1 195 ? -0.675 11.953 8.801 1.00 82.44 195 SER A N 1
ATOM 1420 C CA . SER A 1 195 ? -1.078 13.107 8.004 1.00 82.44 195 SER A CA 1
ATOM 1421 C C . SER A 1 195 ? -2.376 12.768 7.269 1.00 82.44 195 SER A C 1
ATOM 1423 O O . SER A 1 195 ? -2.789 11.607 7.246 1.00 82.44 195 SER A O 1
ATOM 1425 N N . LEU A 1 196 ? -3.036 13.768 6.701 1.00 76.00 196 LEU A N 1
ATOM 1426 C CA . LEU A 1 196 ? -4.118 13.641 5.726 1.00 76.00 196 LEU A CA 1
ATOM 1427 C C . LEU A 1 196 ? -3.765 14.315 4.395 1.00 76.00 196 LEU A C 1
ATOM 1429 O O . LEU A 1 196 ? -4.631 14.504 3.541 1.00 76.00 196 LEU A O 1
ATOM 1433 N N . ARG A 1 197 ? -2.503 14.720 4.219 1.00 77.94 197 ARG A N 1
ATOM 1434 C CA . ARG A 1 197 ? -2.063 15.489 3.050 1.00 77.94 197 ARG A CA 1
ATOM 1435 C C . ARG A 1 197 ? -1.760 14.617 1.836 1.00 77.94 197 ARG A C 1
ATOM 1437 O O . ARG A 1 197 ? -1.725 15.158 0.736 1.00 77.94 197 ARG A O 1
ATOM 1444 N N . SER A 1 198 ? -1.545 13.310 2.002 1.00 77.69 198 SER A N 1
ATOM 1445 C CA . SER A 1 198 ? -1.344 12.405 0.865 1.00 77.69 198 SER A CA 1
ATOM 1446 C C . SER A 1 198 ? -2.666 11.851 0.331 1.00 77.69 198 SER A C 1
ATOM 1448 O O . SER A 1 198 ? -3.643 11.700 1.069 1.00 77.69 198 SER A O 1
ATOM 1450 N N . ASP A 1 199 ? -2.702 11.501 -0.955 1.00 78.25 199 ASP A N 1
ATOM 1451 C CA . ASP A 1 199 ? -3.888 10.886 -1.566 1.00 78.25 199 ASP A CA 1
ATOM 1452 C C . ASP A 1 199 ? -4.239 9.546 -0.905 1.00 78.25 199 ASP A C 1
ATOM 1454 O O . ASP A 1 199 ? -5.418 9.231 -0.743 1.00 78.25 199 ASP A O 1
ATOM 1458 N N . TRP A 1 200 ? -3.237 8.775 -0.462 1.00 84.00 200 TRP A N 1
ATOM 1459 C CA . TRP A 1 200 ? -3.469 7.544 0.300 1.00 84.00 200 TRP A CA 1
ATOM 1460 C C . TRP A 1 200 ? -4.250 7.825 1.586 1.00 84.00 200 TRP A C 1
ATOM 1462 O O . TRP A 1 200 ? -5.201 7.118 1.906 1.00 84.00 200 TRP A O 1
ATOM 1472 N N . GLN A 1 201 ? -3.911 8.898 2.303 1.00 82.69 201 GLN A N 1
ATOM 1473 C CA . GLN A 1 201 ? -4.573 9.251 3.560 1.00 82.69 201 GLN A CA 1
ATOM 1474 C C . GLN A 1 201 ? -5.979 9.816 3.332 1.00 82.69 201 GLN A C 1
ATOM 1476 O O . GLN A 1 201 ? -6.885 9.558 4.123 1.00 82.69 201 GLN A O 1
ATOM 1481 N N . GLN A 1 202 ? -6.199 10.528 2.225 1.00 85.38 202 GLN A N 1
ATOM 1482 C CA . GLN A 1 202 ? -7.545 10.920 1.804 1.00 85.38 202 GLN A CA 1
ATOM 1483 C C . GLN A 1 202 ? -8.401 9.692 1.462 1.00 85.38 202 GLN A C 1
ATOM 1485 O O . GLN A 1 202 ? -9.544 9.610 1.907 1.00 85.38 202 GLN A O 1
ATOM 1490 N N . ARG A 1 203 ? -7.849 8.700 0.744 1.00 87.19 203 ARG A N 1
ATOM 1491 C CA . ARG A 1 203 ? -8.525 7.412 0.501 1.00 87.19 203 ARG A CA 1
ATOM 1492 C C . ARG A 1 203 ? -8.824 6.683 1.806 1.00 87.19 203 ARG A C 1
ATOM 1494 O O . ARG A 1 203 ? -9.927 6.174 1.959 1.00 87.19 203 ARG A O 1
ATOM 1501 N N . PHE A 1 204 ? -7.869 6.657 2.736 1.00 91.19 204 PHE A N 1
ATOM 1502 C CA . PHE A 1 204 ? -8.047 6.068 4.059 1.00 91.19 204 PHE A CA 1
ATOM 1503 C C . PHE A 1 204 ? -9.234 6.716 4.776 1.00 91.19 204 PHE A C 1
ATOM 1505 O O . PHE A 1 204 ? -10.150 6.022 5.201 1.00 91.19 204 PHE A O 1
ATOM 1512 N N . ARG A 1 205 ? -9.266 8.053 4.843 1.00 92.25 205 ARG A N 1
ATOM 1513 C CA . ARG A 1 205 ? -10.365 8.798 5.463 1.00 92.25 205 ARG A CA 1
ATOM 1514 C C . ARG A 1 205 ? -11.708 8.522 4.790 1.00 92.25 205 ARG A C 1
ATOM 1516 O O . ARG A 1 205 ? -12.671 8.246 5.491 1.00 92.25 205 ARG A O 1
ATOM 1523 N N . ASN A 1 206 ? -11.772 8.577 3.462 1.00 92.00 206 ASN A N 1
ATOM 1524 C CA . ASN A 1 206 ? -13.016 8.327 2.734 1.00 92.00 206 ASN A CA 1
ATOM 1525 C C . ASN A 1 206 ? -13.536 6.907 2.998 1.00 92.00 206 ASN A C 1
ATOM 1527 O O . ASN A 1 206 ? -14.719 6.734 3.262 1.00 92.00 206 ASN A O 1
ATOM 1531 N N . ALA A 1 207 ? -12.643 5.913 3.003 1.00 92.75 207 ALA A N 1
ATOM 1532 C CA . ALA A 1 207 ? -12.984 4.529 3.315 1.00 92.75 207 ALA A CA 1
ATOM 1533 C C . ALA A 1 207 ? -13.488 4.368 4.761 1.00 92.75 207 ALA A C 1
ATOM 1535 O O . ALA A 1 207 ? -14.489 3.695 4.991 1.00 92.75 207 ALA A O 1
ATOM 1536 N N . ILE A 1 208 ? -12.866 5.045 5.735 1.00 95.31 208 ILE A N 1
ATOM 1537 C CA . ILE A 1 208 ? -13.384 5.118 7.109 1.00 95.31 208 ILE A CA 1
ATOM 1538 C C . ILE A 1 208 ? -14.779 5.748 7.145 1.00 95.31 208 ILE A C 1
ATOM 1540 O O . ILE A 1 208 ? -15.670 5.183 7.770 1.00 95.31 208 ILE A O 1
ATOM 1544 N N . ASP A 1 209 ? -14.979 6.904 6.511 1.00 94.06 209 ASP A N 1
ATOM 1545 C CA . ASP A 1 209 ? -16.250 7.637 6.550 1.00 94.06 209 ASP A CA 1
ATOM 1546 C C . ASP A 1 209 ? -17.380 6.826 5.882 1.00 94.06 209 ASP A C 1
ATOM 1548 O O . ASP A 1 209 ? -18.516 6.787 6.369 1.00 94.06 209 ASP A O 1
ATOM 1552 N N . ASP A 1 210 ? -17.081 6.137 4.780 1.00 92.25 210 ASP A N 1
ATOM 1553 C CA . ASP A 1 210 ? -18.000 5.220 4.102 1.00 92.25 210 ASP A CA 1
ATOM 1554 C C . ASP A 1 210 ? -18.329 4.016 4.986 1.00 92.25 210 ASP A C 1
ATOM 1556 O O . ASP A 1 210 ? -19.506 3.693 5.196 1.00 92.25 210 ASP A O 1
ATOM 1560 N N . ARG A 1 211 ? -17.304 3.391 5.574 1.00 93.00 211 ARG A N 1
ATOM 1561 C CA . ARG A 1 211 ? -17.483 2.208 6.409 1.00 93.00 211 ARG A CA 1
ATOM 1562 C C . ARG A 1 211 ? -18.208 2.536 7.708 1.00 93.00 211 ARG A C 1
ATOM 1564 O O . ARG A 1 211 ? -19.186 1.863 8.023 1.00 93.00 211 ARG A O 1
ATOM 1571 N N . ALA A 1 212 ? -17.844 3.602 8.414 1.00 92.75 212 ALA A N 1
ATOM 1572 C CA . ALA A 1 212 ? -18.483 4.030 9.660 1.00 92.75 212 ALA A CA 1
ATOM 1573 C C . ALA A 1 212 ? -19.996 4.251 9.501 1.00 92.75 212 ALA A C 1
ATOM 1575 O O . ALA A 1 212 ? -20.781 3.840 10.361 1.00 92.75 212 ALA A O 1
ATOM 1576 N N . ARG A 1 213 ? -20.423 4.816 8.360 1.00 89.19 213 ARG A N 1
ATOM 1577 C CA . ARG A 1 213 ? -21.847 4.968 8.017 1.00 89.19 213 ARG A CA 1
ATOM 1578 C C . ARG A 1 213 ? -22.575 3.632 7.894 1.00 89.19 213 ARG A C 1
ATOM 1580 O O . ARG A 1 213 ? -23.743 3.557 8.266 1.00 89.19 213 ARG A O 1
ATOM 1587 N N . SER A 1 214 ? -21.902 2.590 7.405 1.00 86.88 214 SER A N 1
ATOM 1588 C CA . SER A 1 214 ? -22.474 1.241 7.310 1.00 86.88 214 SER A CA 1
ATOM 1589 C C . SER A 1 214 ? -22.555 0.514 8.660 1.00 86.88 214 SER A C 1
ATOM 1591 O O . SER A 1 214 ? -23.428 -0.333 8.833 1.00 86.88 214 SER A O 1
ATOM 1593 N N . LEU A 1 215 ? -21.693 0.870 9.620 1.00 85.19 215 LEU A N 1
ATOM 1594 C CA . LEU A 1 215 ? -21.567 0.179 10.911 1.00 85.19 215 LEU A CA 1
ATOM 1595 C C . LEU A 1 215 ? -22.319 0.852 12.070 1.00 85.19 215 LEU A C 1
ATOM 1597 O O . LEU A 1 215 ? -22.450 0.259 13.136 1.00 85.19 215 LEU A O 1
ATOM 1601 N N . VAL A 1 216 ? -22.819 2.079 11.886 1.00 83.25 216 VAL A N 1
ATOM 1602 C CA . VAL A 1 216 ? -23.472 2.877 12.946 1.00 83.25 216 VAL A CA 1
ATOM 1603 C C . VAL A 1 216 ? -22.542 3.085 14.155 1.00 83.25 216 VAL A C 1
ATOM 1605 O O . VAL A 1 216 ? -22.918 2.880 15.310 1.00 83.25 216 VAL A O 1
ATOM 1608 N N . VAL A 1 217 ? -21.308 3.512 13.881 1.00 91.94 217 VAL A N 1
ATOM 1609 C CA . VAL A 1 217 ? -20.293 3.849 14.892 1.00 91.94 217 VAL A CA 1
ATOM 1610 C C . VAL A 1 217 ? -19.949 5.337 14.844 1.00 91.94 217 VAL A C 1
ATOM 1612 O O . VAL A 1 217 ? -20.011 5.964 13.787 1.00 91.94 217 VAL A O 1
ATOM 1615 N N . ASP A 1 218 ? -19.598 5.910 15.993 1.00 95.44 218 ASP A N 1
ATOM 1616 C CA . ASP A 1 218 ? -19.075 7.273 16.101 1.00 95.44 218 ASP A CA 1
ATOM 1617 C C . ASP A 1 218 ? -17.556 7.223 15.923 1.00 95.44 218 ASP A C 1
ATOM 1619 O O . ASP A 1 218 ? -16.857 6.582 16.710 1.00 95.44 218 ASP A O 1
ATOM 1623 N N . VAL A 1 219 ? -17.044 7.862 14.873 1.00 97.38 219 VAL A N 1
ATOM 1624 C CA . VAL A 1 219 ? -15.610 7.881 14.574 1.00 97.38 219 VAL A CA 1
ATOM 1625 C C . VAL A 1 219 ? -15.045 9.263 14.839 1.00 97.38 219 VAL A C 1
ATOM 1627 O O . VAL A 1 219 ? -15.491 10.254 14.263 1.00 97.38 219 VAL A O 1
ATOM 1630 N N . GLU A 1 220 ? -13.998 9.319 15.661 1.00 97.69 220 GLU A N 1
ATOM 1631 C CA . GLU A 1 220 ? -13.207 10.529 15.851 1.00 97.69 220 GLU A CA 1
ATOM 1632 C C . GLU A 1 220 ? -11.802 10.340 15.274 1.00 97.69 220 GLU A C 1
ATOM 1634 O O . GLU A 1 220 ? -10.976 9.627 15.840 1.00 97.69 220 GLU A O 1
ATOM 1639 N N . LEU A 1 221 ? -11.516 11.016 14.161 1.00 96.62 221 LEU A N 1
ATOM 1640 C CA . LEU A 1 221 ? -10.209 10.986 13.511 1.00 96.62 221 LEU A CA 1
ATOM 1641 C C . LEU A 1 221 ? -9.380 12.217 13.894 1.00 96.62 221 LEU A C 1
ATOM 1643 O O . LEU A 1 221 ? -9.807 13.352 13.682 1.00 96.62 221 LEU A O 1
ATOM 1647 N N . LEU A 1 222 ? -8.166 11.990 14.403 1.00 96.12 222 LEU A N 1
ATOM 1648 C CA . LEU A 1 222 ? -7.170 13.024 14.680 1.00 96.12 222 LEU A CA 1
ATOM 1649 C C . LEU A 1 222 ? -5.898 12.814 13.847 1.00 96.12 222 LEU A C 1
ATOM 1651 O O . LEU A 1 222 ? -5.293 11.741 13.855 1.00 96.12 222 LEU A O 1
ATOM 1655 N N . GLU A 1 223 ? -5.469 13.880 13.177 1.00 93.38 223 GLU A N 1
ATOM 1656 C CA . GLU A 1 223 ? -4.210 13.959 12.430 1.00 93.38 223 GLU A CA 1
ATOM 1657 C C . GLU A 1 223 ? -3.071 14.484 13.320 1.00 93.38 223 GLU A C 1
ATOM 1659 O O . GLU A 1 223 ? -3.288 15.366 14.160 1.00 93.38 223 GLU A O 1
ATOM 1664 N N . ALA A 1 224 ? -1.853 13.967 13.125 1.00 91.06 224 ALA A N 1
ATOM 1665 C CA . ALA A 1 224 ? -0.653 14.479 13.775 1.00 91.06 224 ALA A CA 1
ATOM 1666 C C . ALA A 1 224 ? 0.646 14.230 12.984 1.00 91.06 224 ALA A C 1
ATOM 1668 O O . ALA A 1 224 ? 1.127 13.101 12.930 1.00 91.06 224 ALA A O 1
ATOM 1669 N N . ASP A 1 225 ? 1.269 15.307 12.495 1.00 84.19 225 ASP A N 1
ATOM 1670 C CA . ASP A 1 225 ? 2.427 15.284 11.576 1.00 84.19 225 ASP A CA 1
ATOM 1671 C C . ASP A 1 225 ? 3.658 14.485 12.093 1.00 84.19 225 ASP A C 1
ATOM 1673 O O . ASP A 1 225 ? 4.447 13.943 11.310 1.00 84.19 225 ASP A O 1
ATOM 1677 N N . GLU A 1 226 ? 3.820 14.351 13.415 1.00 89.38 226 GLU A N 1
ATOM 1678 C CA . GLU A 1 226 ? 4.987 13.733 14.059 1.00 89.38 226 GLU A CA 1
ATOM 1679 C C . GLU A 1 226 ? 4.605 12.800 15.215 1.00 89.38 226 GLU A C 1
ATOM 1681 O O . GLU A 1 226 ? 3.530 12.923 15.805 1.00 89.38 226 GLU A O 1
ATOM 1686 N N . ALA A 1 227 ? 5.533 11.917 15.605 1.00 93.38 227 ALA A N 1
ATOM 1687 C CA . ALA A 1 227 ? 5.340 10.940 16.680 1.00 93.38 227 ALA A CA 1
ATOM 1688 C C . ALA A 1 227 ? 4.852 11.578 17.995 1.00 93.38 227 ALA A C 1
ATOM 1690 O O . ALA A 1 227 ? 3.932 11.062 18.626 1.00 93.38 227 ALA A O 1
ATOM 1691 N N . ILE A 1 228 ? 5.412 12.731 18.389 1.00 94.75 228 ILE A N 1
ATOM 1692 C CA . ILE A 1 228 ? 4.982 13.465 19.594 1.00 94.75 228 ILE A CA 1
ATOM 1693 C C . ILE A 1 228 ? 3.522 13.907 19.465 1.00 94.75 228 ILE A C 1
ATOM 1695 O O . ILE A 1 228 ? 2.724 13.692 20.377 1.00 94.75 228 ILE A O 1
ATOM 1699 N N . GLY A 1 229 ? 3.158 14.490 18.321 1.00 95.81 229 GLY A N 1
ATOM 1700 C CA . GLY A 1 229 ? 1.782 14.894 18.056 1.00 95.81 229 GLY A CA 1
ATOM 1701 C C . GLY A 1 229 ? 0.826 13.702 18.073 1.00 95.81 229 GLY A C 1
ATOM 1702 O O . GLY A 1 229 ? -0.288 13.823 18.585 1.00 95.81 229 GLY A O 1
ATOM 1703 N N . GLN A 1 230 ? 1.266 12.550 17.556 1.00 95.62 230 GLN A N 1
ATOM 1704 C CA . GLN A 1 230 ? 0.459 11.336 17.495 1.00 95.62 230 GLN A CA 1
ATOM 1705 C C . GLN A 1 230 ? 0.183 10.787 18.897 1.00 95.62 230 GLN A C 1
ATOM 1707 O O . GLN A 1 230 ? -0.966 10.492 19.215 1.00 95.62 230 GLN A O 1
ATOM 1712 N N . ARG A 1 231 ? 1.186 10.774 19.786 1.00 97.69 231 ARG A N 1
ATOM 1713 C CA . ARG A 1 231 ? 1.003 10.437 21.211 1.00 97.69 231 ARG A CA 1
ATOM 1714 C C . ARG A 1 231 ? -0.032 11.344 21.881 1.00 97.69 231 ARG A C 1
ATOM 1716 O O . ARG A 1 231 ? -0.996 10.854 22.460 1.00 97.69 231 ARG A O 1
ATOM 1723 N N . SER A 1 232 ? 0.072 12.661 21.695 1.00 97.50 232 SER A N 1
ATOM 1724 C CA . SER A 1 232 ? -0.934 13.596 22.221 1.00 97.50 232 SER A CA 1
ATOM 1725 C C . SER A 1 232 ? -2.329 13.390 21.618 1.00 97.50 232 SER A C 1
ATOM 1727 O O . SER A 1 232 ? -3.333 13.606 22.296 1.00 97.50 232 SER A O 1
ATOM 1729 N N . ALA A 1 233 ? -2.435 12.995 20.347 1.00 97.75 233 ALA A N 1
ATOM 1730 C CA . ALA A 1 233 ? -3.717 12.654 19.737 1.00 97.75 233 ALA A CA 1
ATOM 1731 C C . ALA A 1 233 ? -4.335 11.407 20.387 1.00 97.75 233 ALA A C 1
ATOM 1733 O O . ALA A 1 233 ? -5.519 11.428 20.724 1.00 97.75 233 ALA A O 1
ATOM 1734 N N . ILE A 1 234 ? -3.528 10.373 20.631 1.00 98.19 234 ILE A N 1
ATOM 1735 C CA . ILE A 1 234 ? -3.945 9.140 21.306 1.00 98.19 234 ILE A CA 1
ATOM 1736 C C . ILE A 1 234 ? -4.460 9.433 22.721 1.00 98.19 234 ILE A C 1
ATOM 1738 O O . ILE A 1 234 ? -5.561 9.009 23.072 1.00 98.19 234 ILE A O 1
ATOM 1742 N N . GLU A 1 235 ? -3.725 10.218 23.511 1.00 98.44 235 GLU A N 1
ATOM 1743 C CA . GLU A 1 235 ? -4.144 10.619 24.860 1.00 98.44 235 GLU A CA 1
ATOM 1744 C C . GLU A 1 235 ? -5.487 11.362 24.847 1.00 98.44 235 GLU A C 1
ATOM 1746 O O . GLU A 1 235 ? -6.369 11.072 25.659 1.00 98.44 235 GLU A O 1
ATOM 1751 N N . ARG A 1 236 ? -5.684 12.291 23.899 1.00 98.38 236 ARG A N 1
ATOM 1752 C CA . ARG A 1 236 ? -6.954 13.021 23.754 1.00 98.38 236 ARG A CA 1
ATOM 1753 C C . ARG A 1 236 ? -8.113 12.094 23.403 1.00 98.38 236 ARG A C 1
ATOM 1755 O O . ARG A 1 236 ? -9.179 12.231 23.999 1.00 98.38 236 ARG A O 1
ATOM 1762 N N . LEU A 1 237 ? -7.921 11.168 22.463 1.00 98.50 237 LEU A N 1
ATOM 1763 C CA . LEU A 1 237 ? -8.944 10.183 22.100 1.00 98.50 237 LEU A CA 1
ATOM 1764 C C . LEU A 1 237 ? -9.300 9.314 23.311 1.00 98.50 237 LEU A C 1
ATOM 1766 O O . LEU A 1 237 ? -10.473 9.169 23.656 1.00 98.50 237 LEU A O 1
ATOM 1770 N N . ALA A 1 238 ? -8.291 8.818 24.029 1.00 98.00 238 ALA A N 1
ATOM 1771 C CA . ALA A 1 238 ? -8.481 8.020 25.231 1.00 98.00 238 ALA A CA 1
ATOM 1772 C C . ALA A 1 238 ? -9.260 8.768 26.325 1.00 98.00 238 ALA A C 1
ATOM 1774 O O . ALA A 1 238 ? -10.201 8.200 26.882 1.00 98.00 238 ALA A O 1
ATOM 1775 N N . GLN A 1 239 ? -8.922 10.036 26.592 1.00 98.19 239 GLN A N 1
ATOM 1776 C CA . GLN A 1 239 ? -9.618 10.905 27.554 1.00 98.19 239 GLN A CA 1
ATOM 1777 C C . GLN A 1 239 ? -11.069 11.195 27.158 1.00 98.19 239 GLN A C 1
ATOM 1779 O O . GLN A 1 239 ? -11.920 11.388 28.024 1.00 98.19 239 GLN A O 1
ATOM 1784 N N . ARG A 1 240 ? -11.370 11.212 25.855 1.00 98.06 240 ARG A N 1
ATOM 1785 C CA . ARG A 1 240 ? -12.734 11.375 25.335 1.00 98.06 240 ARG A CA 1
ATOM 1786 C C . ARG A 1 240 ? -13.574 10.107 25.439 1.00 98.06 240 ARG A C 1
ATOM 1788 O O . ARG A 1 240 ? -14.754 10.165 25.101 1.00 98.06 240 ARG A O 1
ATOM 1795 N N . GLY A 1 241 ? -13.012 9.003 25.931 1.00 97.19 241 GLY A N 1
ATOM 1796 C CA . GLY A 1 241 ? -13.744 7.768 26.192 1.00 97.19 241 GLY A CA 1
ATOM 1797 C C . GLY A 1 241 ? -14.047 6.965 24.931 1.00 97.19 241 GLY A C 1
ATOM 1798 O O . GLY A 1 241 ? -15.164 6.475 24.791 1.00 97.19 241 GLY A O 1
ATOM 1799 N N . ILE A 1 242 ? -13.081 6.859 24.012 1.00 98.19 242 ILE A N 1
ATOM 1800 C CA . ILE A 1 242 ? -13.158 5.885 22.915 1.00 98.19 242 ILE A CA 1
ATOM 1801 C C . ILE A 1 242 ? -13.174 4.451 23.463 1.00 98.19 242 ILE A C 1
ATOM 1803 O O . ILE A 1 242 ? -12.531 4.150 24.478 1.00 98.19 242 ILE A O 1
ATOM 1807 N N . ASP A 1 243 ? -13.888 3.584 22.756 1.00 97.06 243 ASP A N 1
ATOM 1808 C CA . ASP A 1 243 ? -13.998 2.151 23.009 1.00 97.06 243 ASP A CA 1
ATOM 1809 C C . ASP A 1 243 ? -12.837 1.367 22.389 1.00 97.06 243 ASP A C 1
ATOM 1811 O O . ASP A 1 243 ? -12.384 0.399 22.990 1.00 97.06 243 ASP A O 1
ATOM 1815 N N . ALA A 1 244 ? -12.331 1.813 21.237 1.00 97.25 244 ALA A N 1
ATOM 1816 C CA . ALA A 1 244 ? -11.168 1.254 20.547 1.00 97.25 244 ALA A CA 1
ATOM 1817 C C . ALA A 1 244 ? -10.380 2.340 19.804 1.00 97.25 244 ALA A C 1
ATOM 1819 O O . ALA A 1 244 ? -10.889 3.442 19.566 1.00 97.25 244 ALA A O 1
ATOM 1820 N N . LEU A 1 245 ? -9.145 2.009 19.418 1.00 98.12 245 LEU A N 1
ATOM 1821 C CA . LEU A 1 245 ? -8.283 2.850 18.589 1.00 98.12 245 LEU A CA 1
ATOM 1822 C C . LEU A 1 245 ? -7.851 2.115 17.317 1.00 98.12 245 LEU A C 1
ATOM 1824 O O . LEU A 1 245 ? -7.314 1.011 17.395 1.00 98.12 245 LEU A O 1
ATOM 1828 N N . VAL A 1 246 ? -7.980 2.786 16.173 1.00 97.75 246 VAL A N 1
ATOM 1829 C CA . VAL A 1 246 ? -7.229 2.464 14.953 1.00 97.75 246 VAL A CA 1
ATOM 1830 C C . VAL A 1 246 ? -6.041 3.419 14.841 1.00 97.75 246 VAL A C 1
ATOM 1832 O O . VAL A 1 246 ? -6.200 4.642 14.843 1.00 97.75 246 VAL A O 1
ATOM 1835 N N . LEU A 1 247 ? -4.835 2.873 14.752 1.00 96.81 247 LEU A N 1
ATOM 1836 C CA . LEU A 1 247 ? -3.591 3.628 14.701 1.00 96.81 247 LEU A CA 1
ATOM 1837 C C . LEU A 1 247 ? -2.869 3.377 13.376 1.00 96.81 247 LEU A C 1
ATOM 1839 O O . LEU A 1 247 ? -2.462 2.256 13.094 1.00 96.81 247 LEU A O 1
ATOM 1843 N N . VAL A 1 248 ? -2.651 4.432 12.591 1.00 94.56 248 VAL A N 1
ATOM 1844 C CA . VAL A 1 248 ? -1.811 4.372 11.387 1.00 94.56 248 VAL A CA 1
ATOM 1845 C C . VAL A 1 248 ? -0.403 4.826 11.756 1.00 94.56 248 VAL A C 1
ATOM 1847 O O . VAL A 1 248 ? -0.130 6.028 11.864 1.00 94.56 248 VAL A O 1
ATOM 1850 N N . THR A 1 249 ? 0.497 3.873 11.991 1.00 91.94 249 THR A N 1
ATOM 1851 C CA . THR A 1 249 ? 1.897 4.153 12.329 1.00 91.94 249 THR A CA 1
ATOM 1852 C C . THR A 1 249 ? 2.828 3.032 11.874 1.00 91.94 249 THR A C 1
ATOM 1854 O O . THR A 1 249 ? 2.429 1.877 11.810 1.00 91.94 249 THR A O 1
ATOM 1857 N N . GLY A 1 250 ? 4.082 3.388 11.591 1.00 87.38 250 GLY A N 1
ATOM 1858 C CA . GLY A 1 250 ? 5.208 2.448 11.520 1.00 87.38 250 GLY A CA 1
ATOM 1859 C C . GLY A 1 250 ? 6.218 2.664 12.655 1.00 87.38 250 GLY A C 1
ATOM 1860 O O . GLY A 1 250 ? 7.318 2.130 12.609 1.00 87.38 250 GLY A O 1
ATOM 1861 N N . ASP A 1 251 ? 5.879 3.509 13.634 1.00 91.44 251 ASP A N 1
ATOM 1862 C CA . ASP A 1 251 ? 6.718 3.835 14.787 1.00 91.44 251 ASP A CA 1
ATOM 1863 C C . ASP A 1 251 ? 6.312 2.961 15.983 1.00 91.44 251 ASP A C 1
ATOM 1865 O O . ASP A 1 251 ? 5.215 3.106 16.538 1.00 91.44 251 ASP A O 1
ATOM 1869 N N . GLU A 1 252 ? 7.206 2.051 16.373 1.00 93.25 252 GLU A N 1
ATOM 1870 C CA . GLU A 1 252 ? 6.974 1.105 17.467 1.00 93.25 252 GLU A CA 1
ATOM 1871 C C . GLU A 1 252 ? 6.748 1.799 18.815 1.00 93.25 252 GLU A C 1
ATOM 1873 O O . GLU A 1 252 ? 5.968 1.315 19.637 1.00 93.25 252 GLU A O 1
ATOM 1878 N N . ASP A 1 253 ? 7.397 2.940 19.061 1.00 94.56 253 ASP A N 1
ATOM 1879 C CA . ASP A 1 253 ? 7.251 3.655 20.325 1.00 94.56 253 ASP A CA 1
ATOM 1880 C C . ASP A 1 253 ? 5.890 4.346 20.416 1.00 94.56 253 ASP A C 1
ATOM 1882 O O . ASP A 1 253 ? 5.310 4.435 21.500 1.00 94.56 253 ASP A O 1
ATOM 1886 N N . VAL A 1 254 ? 5.356 4.828 19.290 1.00 95.88 254 VAL A N 1
ATOM 1887 C CA . VAL A 1 254 ? 3.981 5.345 19.238 1.00 95.88 254 VAL A CA 1
ATOM 1888 C C . VAL A 1 254 ? 2.972 4.223 19.479 1.00 95.88 254 VAL A C 1
ATOM 1890 O O . VAL A 1 254 ? 2.046 4.408 20.268 1.00 95.88 254 VAL A O 1
ATOM 1893 N N . ALA A 1 255 ? 3.153 3.058 18.852 1.00 96.00 255 ALA A N 1
ATOM 1894 C CA . ALA A 1 255 ? 2.265 1.913 19.052 1.00 96.00 255 ALA A CA 1
ATOM 1895 C C . ALA A 1 255 ? 2.301 1.390 20.498 1.00 96.00 255 ALA A C 1
ATOM 1897 O O . ALA A 1 255 ? 1.252 1.130 21.089 1.00 96.00 255 ALA A O 1
ATOM 1898 N N . ARG A 1 256 ? 3.489 1.318 21.112 1.00 96.00 256 ARG A N 1
ATOM 1899 C CA . ARG A 1 256 ? 3.646 0.944 22.525 1.00 96.00 256 ARG A CA 1
ATOM 190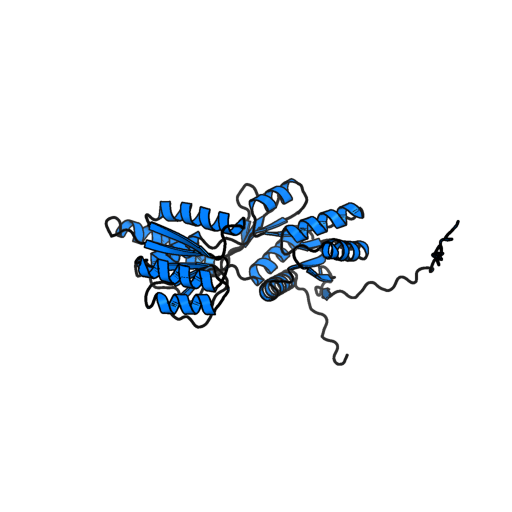0 C C . ARG A 1 256 ? 2.956 1.935 23.455 1.00 96.00 256 ARG A C 1
ATOM 1902 O O . ARG A 1 256 ? 2.196 1.521 24.325 1.00 96.00 256 ARG A O 1
ATOM 1909 N N . HIS A 1 257 ? 3.148 3.233 23.224 1.00 97.06 257 HIS A N 1
ATOM 1910 C CA . HIS A 1 257 ? 2.449 4.269 23.980 1.00 97.06 257 HIS A CA 1
ATOM 1911 C C . HIS A 1 257 ? 0.924 4.155 23.833 1.00 97.06 257 HIS A C 1
ATOM 1913 O O . HIS A 1 257 ? 0.196 4.311 24.811 1.00 97.06 257 HIS A O 1
ATOM 1919 N N . ALA A 1 258 ? 0.424 3.837 22.635 1.00 97.31 258 ALA A N 1
ATOM 1920 C CA . ALA A 1 258 ? -1.002 3.620 22.429 1.00 97.31 258 ALA A CA 1
ATOM 1921 C C . ALA A 1 258 ? -1.540 2.449 23.255 1.00 97.31 258 ALA A C 1
ATOM 1923 O O . ALA A 1 258 ? -2.569 2.599 23.911 1.00 97.31 258 ALA A O 1
ATOM 1924 N N . ALA A 1 259 ? -0.828 1.320 23.273 1.00 96.44 259 ALA A N 1
ATOM 1925 C CA . ALA A 1 259 ? -1.196 0.168 24.091 1.00 96.44 259 ALA A CA 1
ATOM 1926 C C . ALA A 1 259 ? -1.223 0.521 25.592 1.00 96.44 259 ALA A C 1
ATOM 1928 O O . ALA A 1 259 ? -2.175 0.179 26.290 1.00 96.44 259 ALA A O 1
ATOM 1929 N N . GLU A 1 260 ? -0.233 1.276 26.078 1.00 96.62 260 GLU A N 1
ATOM 1930 C CA . GLU A 1 260 ? -0.176 1.741 27.472 1.00 96.62 260 GLU A CA 1
ATOM 1931 C C . GLU A 1 260 ? -1.363 2.649 27.840 1.00 96.62 260 GLU A C 1
ATOM 1933 O O . GLU A 1 260 ? -1.975 2.478 28.894 1.00 96.62 260 GLU A O 1
ATOM 1938 N N . VAL A 1 261 ? -1.715 3.602 26.971 1.00 97.75 261 VAL A N 1
ATOM 1939 C CA . VAL A 1 261 ? -2.825 4.545 27.194 1.00 97.75 261 VAL A CA 1
ATOM 1940 C C . VAL A 1 261 ? -4.194 3.856 27.101 1.00 97.75 261 VAL A C 1
ATOM 1942 O O . VAL A 1 261 ? -5.150 4.244 27.786 1.00 97.75 261 VAL A O 1
ATOM 1945 N N . LEU A 1 262 ? -4.326 2.845 26.242 1.00 96.81 262 LEU A N 1
ATOM 1946 C CA . LEU A 1 262 ? -5.581 2.123 26.042 1.00 96.81 262 LEU A CA 1
ATOM 1947 C C . LEU A 1 262 ? -5.861 1.093 27.133 1.00 96.81 262 LEU A C 1
ATOM 1949 O O . LEU A 1 262 ? -7.036 0.924 27.479 1.00 96.81 262 LEU A O 1
ATOM 1953 N N . GLY A 1 263 ? -4.822 0.465 27.690 1.00 95.19 263 GLY A N 1
ATOM 1954 C CA . GLY A 1 263 ? -4.963 -0.665 28.604 1.00 95.19 263 GLY A CA 1
ATOM 1955 C C . GLY A 1 263 ? -5.577 -1.862 27.878 1.00 95.19 263 GLY A C 1
ATOM 1956 O O . GLY A 1 263 ? -5.081 -2.273 26.835 1.00 95.19 263 GLY A O 1
ATOM 1957 N N . ASP A 1 264 ? -6.692 -2.377 28.396 1.00 94.00 264 ASP A N 1
ATOM 1958 C CA . ASP A 1 264 ? -7.388 -3.543 27.825 1.00 94.00 264 ASP A CA 1
ATOM 1959 C C . ASP A 1 264 ? -8.304 -3.200 26.633 1.00 94.00 264 ASP A C 1
ATOM 1961 O O . ASP A 1 264 ? -8.975 -4.077 26.085 1.00 94.00 264 ASP A O 1
ATOM 1965 N N . ARG A 1 265 ? -8.395 -1.921 26.241 1.00 95.38 265 ARG A N 1
ATOM 1966 C CA . ARG A 1 265 ? -9.210 -1.514 25.087 1.00 95.38 265 ARG A CA 1
ATOM 1967 C C . ARG A 1 265 ? -8.563 -1.973 23.776 1.00 95.38 265 ARG A C 1
ATOM 1969 O O . ARG A 1 265 ? -7.339 -1.899 23.664 1.00 95.38 265 ARG A O 1
ATOM 1976 N N . PRO A 1 266 ? -9.355 -2.370 22.763 1.00 95.50 266 PRO A N 1
ATOM 1977 C CA . PRO A 1 266 ? -8.811 -2.814 21.488 1.00 95.50 266 PRO A CA 1
ATOM 1978 C C . PRO A 1 266 ? -7.936 -1.762 20.802 1.00 95.50 266 PRO A C 1
ATOM 1980 O O . PRO A 1 266 ? -8.315 -0.592 20.673 1.00 95.50 266 PRO A O 1
ATOM 1983 N N . LEU A 1 267 ? -6.786 -2.225 20.315 1.00 96.31 267 LEU A N 1
ATOM 1984 C CA . LEU A 1 267 ? -5.857 -1.476 19.482 1.00 96.31 267 LEU A CA 1
ATOM 1985 C C . LEU A 1 267 ? -5.684 -2.210 18.152 1.00 96.31 267 LEU A C 1
ATOM 1987 O O . LEU A 1 267 ? -5.246 -3.357 18.126 1.00 96.31 267 LEU A O 1
ATOM 1991 N N . VAL A 1 268 ? -5.987 -1.536 17.047 1.00 96.38 268 VAL A N 1
ATOM 1992 C CA . VAL A 1 268 ? -5.719 -2.041 15.698 1.00 96.38 268 VAL A CA 1
ATOM 1993 C C . VAL A 1 268 ? -4.698 -1.137 15.022 1.00 96.38 268 VAL A C 1
ATOM 1995 O O . VAL A 1 268 ? -4.861 0.082 15.001 1.00 96.38 268 VAL A O 1
ATOM 1998 N N . ILE A 1 269 ? -3.633 -1.720 14.485 1.00 95.81 269 ILE A N 1
ATOM 1999 C CA . ILE A 1 269 ? -2.576 -1.019 13.760 1.00 95.81 269 ILE A CA 1
ATOM 2000 C C . ILE A 1 269 ? -2.830 -1.212 12.266 1.00 95.81 269 ILE A C 1
ATOM 2002 O O . ILE A 1 269 ? -2.739 -2.324 11.759 1.00 95.81 269 ILE A O 1
ATOM 2006 N N . ALA A 1 270 ? -3.149 -0.128 11.565 1.00 94.38 270 ALA A N 1
ATOM 2007 C CA . ALA A 1 270 ? -3.270 -0.118 10.111 1.00 94.38 270 ALA A CA 1
ATOM 2008 C C . ALA A 1 270 ? -1.920 0.295 9.510 1.00 94.38 270 ALA A C 1
ATOM 2010 O O . ALA A 1 270 ? -1.541 1.470 9.543 1.00 94.38 270 ALA A O 1
ATOM 2011 N N . GLY A 1 271 ? -1.167 -0.687 9.024 1.00 88.69 271 GLY A N 1
ATOM 2012 C CA . GLY A 1 271 ? 0.228 -0.542 8.624 1.00 88.69 271 GLY A CA 1
ATOM 2013 C C . GLY A 1 271 ? 1.101 -1.678 9.162 1.00 88.69 271 GLY A C 1
ATOM 2014 O O . GLY A 1 271 ? 0.581 -2.615 9.767 1.00 88.69 271 GLY A O 1
ATOM 2015 N N . PRO A 1 272 ? 2.427 -1.623 8.931 1.00 85.06 272 PRO A N 1
ATOM 2016 C CA . PRO A 1 272 ? 3.344 -2.690 9.316 1.00 85.06 272 PRO A CA 1
ATOM 2017 C C . PRO A 1 272 ? 3.152 -3.121 10.779 1.00 85.06 272 PRO A C 1
ATOM 2019 O O . PRO A 1 272 ? 3.003 -2.259 11.651 1.00 85.06 272 PRO A O 1
ATOM 2022 N N . PRO A 1 273 ? 3.164 -4.433 11.060 1.00 84.31 273 PRO A N 1
ATOM 2023 C CA . PRO A 1 273 ? 2.875 -4.933 12.391 1.00 84.31 273 PRO A CA 1
ATOM 2024 C C . PRO A 1 273 ? 3.975 -4.521 13.371 1.00 84.31 273 PRO A C 1
ATOM 2026 O O . PRO A 1 273 ? 5.161 -4.511 13.034 1.00 84.31 273 PRO A O 1
ATOM 2029 N N . VAL A 1 274 ? 3.577 -4.202 14.605 1.00 86.19 274 VAL A N 1
ATOM 2030 C CA . VAL A 1 274 ? 4.501 -3.859 15.693 1.00 86.19 274 VAL A CA 1
ATOM 2031 C C . VAL A 1 274 ? 4.581 -5.033 16.660 1.00 86.19 274 VAL A C 1
ATOM 2033 O O . VAL A 1 274 ? 3.614 -5.366 17.344 1.00 86.19 274 VAL A O 1
ATOM 2036 N N . GLY A 1 275 ? 5.753 -5.662 16.725 1.00 83.81 275 GLY A N 1
ATOM 2037 C CA . GLY A 1 275 ? 5.973 -6.833 17.566 1.00 83.81 275 GLY A CA 1
ATOM 2038 C C . GLY A 1 275 ? 5.855 -6.544 19.068 1.00 83.81 275 GLY A C 1
ATOM 2039 O O . GLY A 1 275 ? 6.171 -5.458 19.551 1.00 83.81 275 GLY A O 1
ATOM 2040 N N . GLY A 1 276 ? 5.450 -7.563 19.834 1.00 82.56 276 GLY A N 1
ATOM 2041 C CA . GLY A 1 276 ? 5.502 -7.540 21.302 1.00 82.56 276 GLY A CA 1
ATOM 2042 C C . GLY A 1 276 ? 4.331 -6.845 22.005 1.00 82.56 276 GLY A C 1
ATOM 2043 O O . GLY A 1 276 ? 4.396 -6.648 23.217 1.00 82.56 276 GLY A O 1
ATOM 2044 N N . LEU A 1 277 ? 3.260 -6.502 21.285 1.00 86.06 277 LEU A N 1
ATOM 2045 C CA . LEU A 1 277 ? 2.049 -5.903 21.84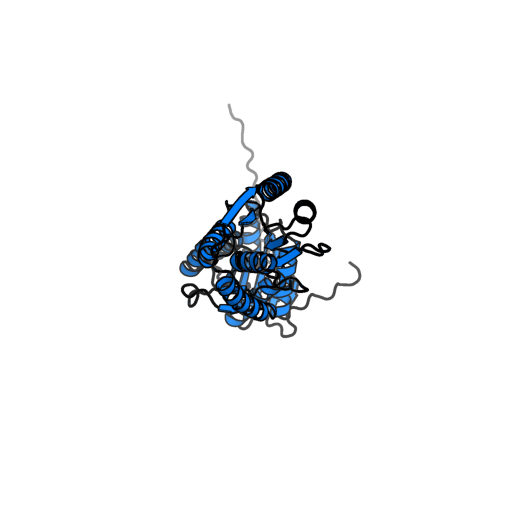8 1.00 86.06 277 LEU A CA 1
ATOM 2046 C C . LEU A 1 277 ? 0.927 -6.950 21.931 1.00 86.06 277 LEU A C 1
ATOM 2048 O O . LEU A 1 277 ? 0.277 -7.253 20.940 1.00 86.06 277 LEU A O 1
ATOM 2052 N N . ALA A 1 278 ? 0.684 -7.502 23.124 1.00 78.50 278 ALA A N 1
ATOM 2053 C CA . ALA A 1 278 ? -0.231 -8.638 23.325 1.00 78.50 278 ALA A CA 1
ATOM 2054 C C . ALA A 1 278 ? -1.707 -8.378 22.947 1.00 78.50 278 ALA A C 1
ATOM 2056 O O . ALA A 1 278 ? -2.467 -9.329 22.779 1.00 78.50 278 ALA A O 1
ATOM 2057 N N . HIS A 1 279 ? -2.112 -7.110 22.840 1.00 80.06 279 HIS A N 1
ATOM 2058 C CA . HIS A 1 279 ? -3.491 -6.690 22.561 1.00 80.06 279 HIS A CA 1
ATOM 2059 C C . HIS A 1 279 ? -3.616 -5.835 21.293 1.00 80.06 279 HIS A C 1
ATOM 2061 O O . HIS A 1 279 ? -4.667 -5.236 21.067 1.00 80.06 279 HIS A O 1
ATOM 2067 N N . ALA A 1 280 ? -2.552 -5.755 20.486 1.00 89.81 280 ALA A N 1
ATOM 2068 C CA . ALA A 1 280 ? -2.589 -5.072 19.201 1.00 89.81 280 ALA A CA 1
ATOM 2069 C C . ALA A 1 280 ? -2.794 -6.085 18.071 1.00 89.81 280 ALA A C 1
ATOM 2071 O O . ALA A 1 280 ? -2.177 -7.147 18.075 1.00 89.81 280 ALA A O 1
ATOM 2072 N N . LEU A 1 281 ? -3.641 -5.733 17.108 1.00 92.31 281 LEU A N 1
ATOM 2073 C CA . LEU A 1 281 ? -3.813 -6.471 15.858 1.00 92.31 281 LEU A CA 1
ATOM 2074 C C . LEU A 1 281 ? -3.306 -5.618 14.702 1.00 92.31 281 LEU A C 1
ATOM 2076 O O . LEU A 1 281 ? -3.777 -4.496 14.524 1.00 92.31 281 LEU A O 1
ATOM 2080 N N . GLY A 1 282 ? -2.364 -6.131 13.923 1.00 93.06 282 GLY A N 1
ATOM 2081 C CA . GLY A 1 282 ? -1.922 -5.515 12.680 1.00 93.06 282 GLY A CA 1
ATOM 2082 C C . GLY A 1 282 ? -2.839 -5.863 11.511 1.00 93.06 282 GLY A C 1
ATOM 2083 O O . GLY A 1 282 ? -3.302 -6.994 11.382 1.00 93.06 282 GLY A O 1
ATOM 2084 N N . VAL A 1 283 ? -3.061 -4.893 10.630 1.00 94.31 283 VAL A N 1
ATOM 2085 C CA . VAL A 1 283 ? -3.616 -5.095 9.290 1.00 94.31 283 VAL A CA 1
ATOM 2086 C C . VAL A 1 283 ? -2.699 -4.404 8.300 1.00 94.31 283 VAL A C 1
ATOM 2088 O O . VAL A 1 283 ? -2.475 -3.196 8.404 1.00 94.31 283 VAL A O 1
ATOM 2091 N N . HIS A 1 284 ? -2.154 -5.154 7.347 1.00 94.06 284 HIS A N 1
ATOM 2092 C CA . HIS A 1 284 ? -1.183 -4.610 6.405 1.00 94.06 284 HIS A CA 1
ATOM 2093 C C . HIS A 1 284 ? -1.111 -5.393 5.101 1.00 94.06 284 HIS A C 1
ATOM 2095 O O . HIS A 1 284 ? -1.420 -6.574 5.048 1.00 94.06 284 HIS A O 1
ATOM 2101 N N . THR A 1 285 ? -0.561 -4.775 4.060 1.00 94.06 285 THR A N 1
ATOM 2102 C CA . THR A 1 285 ? -0.089 -5.498 2.872 1.00 94.06 285 THR A CA 1
ATOM 2103 C C . THR A 1 285 ? 1.393 -5.823 3.054 1.00 94.06 285 THR A C 1
ATOM 2105 O O . THR A 1 285 ? 2.204 -4.905 3.212 1.00 94.06 285 THR A O 1
ATOM 2108 N N . PRO A 1 286 ? 1.819 -7.096 3.034 1.00 93.75 286 PRO A N 1
ATOM 2109 C CA . PRO A 1 286 ? 3.240 -7.422 3.084 1.00 93.75 286 PRO A CA 1
ATOM 2110 C C . PRO A 1 286 ? 3.992 -6.822 1.885 1.00 93.75 286 PRO A C 1
ATOM 2112 O O . PRO A 1 286 ? 3.619 -7.049 0.734 1.00 93.75 286 PRO A O 1
ATOM 2115 N N . ALA A 1 287 ? 5.109 -6.130 2.125 1.00 94.38 287 ALA A N 1
ATOM 2116 C CA . ALA A 1 287 ? 5.944 -5.553 1.061 1.00 94.38 287 ALA A CA 1
ATOM 2117 C C . ALA A 1 287 ? 6.358 -6.599 0.003 1.00 94.38 287 ALA A C 1
ATOM 2119 O O . ALA A 1 287 ? 6.317 -6.345 -1.202 1.00 94.38 287 ALA A O 1
ATOM 2120 N N . ARG A 1 288 ? 6.654 -7.825 0.450 1.00 95.62 288 ARG A N 1
ATOM 2121 C CA . ARG A 1 288 ? 6.951 -8.972 -0.418 1.00 95.62 288 ARG A CA 1
ATOM 2122 C C . ARG A 1 288 ? 5.772 -9.378 -1.304 1.00 95.62 288 ARG A C 1
ATOM 2124 O O . ARG A 1 288 ? 5.983 -9.761 -2.452 1.00 95.62 288 ARG A O 1
ATOM 2131 N N . ALA A 1 289 ? 4.533 -9.249 -0.828 1.00 95.31 289 ALA A N 1
ATOM 2132 C CA . ALA A 1 289 ? 3.343 -9.509 -1.640 1.00 95.31 289 ALA A CA 1
ATOM 2133 C C . ALA A 1 289 ? 3.183 -8.465 -2.760 1.00 95.31 289 ALA A C 1
ATOM 2135 O O . ALA A 1 289 ? 2.872 -8.839 -3.892 1.00 95.31 289 ALA A O 1
ATOM 2136 N N . ILE A 1 290 ? 3.485 -7.190 -2.479 1.00 95.81 290 ILE A N 1
ATOM 2137 C CA . ILE A 1 290 ? 3.521 -6.101 -3.475 1.00 95.81 290 ILE A CA 1
ATOM 2138 C C . ILE A 1 290 ? 4.570 -6.393 -4.553 1.00 95.81 290 ILE A C 1
ATOM 2140 O O . ILE A 1 290 ? 4.268 -6.360 -5.747 1.00 95.81 290 ILE A O 1
ATOM 2144 N N . GLY A 1 291 ? 5.790 -6.750 -4.145 1.00 96.50 291 GLY A N 1
ATOM 2145 C CA . GLY A 1 291 ? 6.848 -7.176 -5.063 1.00 96.50 291 GLY A CA 1
ATOM 2146 C C . GLY A 1 291 ? 6.433 -8.353 -5.944 1.00 96.50 291 GLY A C 1
ATOM 2147 O O . GLY A 1 291 ? 6.598 -8.319 -7.166 1.00 96.50 291 GLY A O 1
ATOM 2148 N N . ALA A 1 292 ? 5.833 -9.376 -5.335 1.00 97.00 292 ALA A N 1
ATOM 2149 C CA . ALA A 1 292 ? 5.382 -10.560 -6.051 1.00 97.00 292 ALA A CA 1
ATOM 2150 C C . ALA A 1 292 ? 4.266 -10.244 -7.059 1.00 97.00 292 ALA A C 1
ATOM 2152 O O . ALA A 1 292 ? 4.258 -10.797 -8.160 1.00 97.00 292 ALA A O 1
ATOM 2153 N N . ALA A 1 293 ? 3.348 -9.335 -6.719 1.00 96.44 293 ALA A N 1
ATOM 2154 C CA . ALA A 1 293 ? 2.322 -8.848 -7.636 1.00 96.44 293 ALA A CA 1
ATOM 2155 C C . ALA A 1 293 ? 2.929 -8.108 -8.836 1.00 96.44 293 ALA A C 1
ATOM 2157 O O . ALA A 1 293 ? 2.564 -8.402 -9.975 1.00 96.44 293 ALA A O 1
ATOM 2158 N N . SER A 1 294 ? 3.922 -7.245 -8.604 1.00 96.62 294 SER A N 1
ATOM 2159 C CA . SER A 1 294 ? 4.663 -6.570 -9.678 1.00 96.62 294 SER A CA 1
ATOM 2160 C C . SER A 1 294 ? 5.350 -7.574 -10.610 1.00 96.62 294 SER A C 1
ATOM 2162 O O . SER A 1 294 ? 5.247 -7.461 -11.830 1.00 96.62 294 SER A O 1
ATOM 2164 N N . GLY A 1 295 ? 5.993 -8.611 -10.060 1.00 96.25 295 GLY A N 1
ATOM 2165 C CA . GLY A 1 295 ? 6.617 -9.673 -10.857 1.00 96.25 295 GLY A CA 1
ATOM 2166 C C . GLY A 1 295 ? 5.614 -10.489 -11.682 1.00 96.25 295 GLY A C 1
ATOM 2167 O O . GLY A 1 295 ? 5.887 -10.811 -12.841 1.00 96.25 295 GLY A O 1
ATOM 2168 N N . ARG A 1 296 ? 4.426 -10.782 -11.133 1.00 96.19 296 ARG A N 1
ATOM 2169 C CA . ARG A 1 296 ? 3.336 -11.430 -11.887 1.00 96.19 296 ARG A CA 1
ATOM 2170 C C . ARG A 1 296 ? 2.852 -10.556 -13.041 1.00 96.19 296 ARG A C 1
ATOM 2172 O O . ARG A 1 296 ? 2.761 -11.056 -14.159 1.00 96.19 296 ARG A O 1
ATOM 2179 N N . LEU A 1 297 ? 2.643 -9.260 -12.804 1.00 95.50 297 LEU A N 1
ATOM 2180 C CA . LEU A 1 297 ? 2.286 -8.309 -13.860 1.00 95.50 297 LEU A CA 1
ATOM 2181 C C . LEU A 1 297 ? 3.321 -8.303 -14.991 1.00 95.50 297 LEU A C 1
ATOM 2183 O O . LEU A 1 297 ? 2.945 -8.365 -16.159 1.00 95.50 297 LEU A O 1
ATOM 2187 N N . CYS A 1 298 ? 4.619 -8.319 -14.676 1.00 94.75 298 CYS A N 1
ATOM 2188 C CA . CYS A 1 298 ? 5.664 -8.431 -15.698 1.00 94.75 298 CYS A CA 1
ATOM 2189 C C . CYS A 1 298 ? 5.505 -9.689 -16.564 1.00 94.75 298 CYS A C 1
ATOM 2191 O O . CYS A 1 298 ? 5.563 -9.594 -17.791 1.00 94.75 298 CYS A O 1
ATOM 2193 N N . ARG A 1 299 ? 5.264 -10.854 -15.944 1.00 95.25 299 ARG A N 1
ATOM 2194 C CA . ARG A 1 299 ? 5.067 -12.135 -16.652 1.00 95.25 299 ARG A CA 1
ATOM 2195 C C . ARG A 1 299 ? 3.821 -12.155 -17.533 1.00 95.25 299 ARG A C 1
ATOM 2197 O O . ARG A 1 299 ? 3.811 -12.821 -18.565 1.00 95.25 299 ARG A O 1
ATOM 2204 N N . GLU A 1 300 ? 2.770 -11.452 -17.130 1.00 94.81 300 GLU A N 1
ATOM 2205 C CA . GLU A 1 300 ? 1.554 -11.315 -17.936 1.00 94.81 300 GLU A CA 1
ATOM 2206 C C . GLU A 1 300 ? 1.775 -10.420 -19.159 1.00 94.81 300 GLU A C 1
ATOM 2208 O O . GLU A 1 300 ? 1.169 -10.635 -20.208 1.00 94.81 300 GLU A O 1
ATOM 2213 N N . LEU A 1 301 ? 2.657 -9.425 -19.040 1.00 93.19 301 LEU A N 1
ATOM 2214 C CA . LEU A 1 301 ? 2.924 -8.454 -20.095 1.00 93.19 301 LEU A CA 1
ATOM 2215 C C . LEU A 1 301 ? 3.939 -8.960 -21.133 1.00 93.19 301 LEU A C 1
ATOM 2217 O O . LEU A 1 301 ? 3.790 -8.640 -22.317 1.00 93.19 301 LEU A O 1
ATOM 2221 N N . VAL A 1 302 ? 4.960 -9.729 -20.723 1.00 93.81 302 VAL A N 1
ATOM 2222 C CA . VAL A 1 302 ? 5.989 -10.300 -21.616 1.00 93.81 302 VAL A CA 1
ATOM 2223 C C . VAL A 1 302 ? 6.522 -11.656 -21.132 1.00 93.81 302 VAL A C 1
ATOM 2225 O O . VAL A 1 302 ? 6.407 -12.015 -19.966 1.00 93.81 302 VAL A O 1
ATOM 2228 N N . ARG A 1 303 ? 7.176 -12.402 -22.034 1.00 93.19 303 ARG A N 1
ATOM 2229 C CA . ARG A 1 303 ? 7.797 -13.708 -21.722 1.00 93.19 303 ARG A CA 1
ATOM 2230 C C . ARG A 1 303 ? 9.199 -13.616 -21.116 1.00 93.19 303 ARG A C 1
ATOM 2232 O O . ARG A 1 303 ? 9.605 -14.533 -20.412 1.00 93.19 303 ARG A O 1
ATOM 2239 N N . SER A 1 304 ? 9.933 -12.560 -21.443 1.00 95.62 304 SER A N 1
ATOM 2240 C CA . SER A 1 304 ? 11.309 -12.321 -21.014 1.00 95.62 304 SER A CA 1
ATOM 2241 C C . SER A 1 304 ? 11.555 -10.820 -20.935 1.00 95.62 304 SER A C 1
ATOM 2243 O O . SER A 1 304 ? 11.000 -10.087 -21.758 1.00 95.62 304 SER A O 1
ATOM 2245 N N . ALA A 1 305 ? 12.379 -10.370 -19.991 1.00 96.25 305 ALA A N 1
ATOM 2246 C CA . ALA A 1 305 ? 12.692 -8.954 -19.833 1.00 96.25 305 ALA A CA 1
ATOM 2247 C C . ALA A 1 305 ? 14.027 -8.692 -19.137 1.00 96.25 305 ALA A C 1
ATOM 2249 O O . ALA A 1 305 ? 14.432 -9.396 -18.205 1.00 96.25 305 ALA A O 1
ATOM 2250 N N . ARG A 1 306 ? 14.642 -7.575 -19.516 1.00 96.69 306 ARG A N 1
ATOM 2251 C CA . ARG A 1 306 ? 15.692 -6.892 -18.763 1.00 96.69 306 ARG A CA 1
ATOM 2252 C C . ARG A 1 306 ? 15.061 -5.743 -17.986 1.00 96.69 306 ARG A C 1
ATOM 2254 O O . ARG A 1 306 ? 14.422 -4.866 -18.563 1.00 96.69 306 ARG A O 1
ATOM 2261 N N . ILE A 1 307 ? 15.217 -5.783 -16.669 1.00 97.19 307 ILE A N 1
ATOM 2262 C CA . ILE A 1 307 ? 14.480 -4.952 -15.721 1.00 97.19 307 ILE A CA 1
ATOM 2263 C C . ILE A 1 307 ? 15.419 -3.972 -15.033 1.00 97.19 307 ILE A C 1
ATOM 2265 O O . ILE A 1 307 ? 16.457 -4.367 -14.497 1.00 97.19 307 ILE A O 1
ATOM 2269 N N . VAL A 1 308 ? 15.010 -2.709 -14.981 1.00 97.19 308 VAL A N 1
ATOM 2270 C CA . VAL A 1 308 ? 15.528 -1.734 -14.020 1.00 97.19 308 VAL A CA 1
ATOM 2271 C C . VAL A 1 308 ? 14.512 -1.515 -12.915 1.00 97.19 308 VAL A C 1
ATOM 2273 O O . VAL A 1 308 ? 13.333 -1.308 -13.177 1.00 97.19 308 VAL A O 1
ATOM 2276 N N . GLU A 1 309 ? 14.984 -1.524 -11.677 1.00 97.19 309 GLU A N 1
ATOM 2277 C CA . GLU A 1 309 ? 14.189 -1.205 -10.500 1.00 97.19 309 GLU A CA 1
ATOM 2278 C C . GLU A 1 309 ? 14.582 0.173 -9.944 1.00 97.19 309 GLU A C 1
ATOM 2280 O O . GLU A 1 309 ? 15.762 0.473 -9.745 1.00 97.19 309 GLU A O 1
ATOM 2285 N N . LEU A 1 310 ? 13.584 1.021 -9.705 1.00 95.69 310 LEU A N 1
ATOM 2286 C CA . LEU A 1 310 ? 13.724 2.349 -9.116 1.00 95.69 310 LEU A CA 1
ATOM 2287 C C . LEU A 1 310 ? 13.033 2.344 -7.750 1.00 95.69 310 LEU A C 1
ATOM 2289 O O . LEU A 1 310 ? 11.813 2.178 -7.680 1.00 95.69 310 LEU A O 1
ATOM 2293 N N . ARG A 1 311 ? 13.811 2.540 -6.682 1.00 94.50 311 ARG A N 1
ATOM 2294 C CA . ARG A 1 311 ? 13.360 2.428 -5.288 1.00 94.50 311 ARG A CA 1
ATOM 2295 C C . ARG A 1 311 ? 13.412 3.780 -4.573 1.00 94.50 311 ARG A C 1
ATOM 2297 O O . ARG A 1 311 ? 14.342 4.544 -4.833 1.00 94.50 311 ARG A O 1
ATOM 2304 N N . PRO A 1 312 ? 12.503 4.092 -3.637 1.00 89.88 312 PRO A N 1
ATOM 2305 C CA . PRO A 1 312 ? 12.641 5.263 -2.785 1.00 89.88 312 PRO A CA 1
ATOM 2306 C C . PRO A 1 312 ? 13.772 5.062 -1.769 1.00 89.88 312 PRO A C 1
ATOM 2308 O O . PRO A 1 312 ? 13.861 4.041 -1.093 1.00 89.88 312 PRO A O 1
ATOM 2311 N N . ALA A 1 313 ? 14.622 6.070 -1.591 1.00 86.75 313 ALA A N 1
ATOM 2312 C CA . ALA A 1 313 ? 15.749 5.983 -0.661 1.00 86.75 313 ALA A CA 1
ATOM 2313 C C . ALA A 1 313 ? 15.353 6.083 0.831 1.00 86.75 313 ALA A C 1
ATOM 2315 O O . ALA A 1 313 ? 16.144 5.692 1.690 1.00 86.75 313 ALA A O 1
ATOM 2316 N N . LEU A 1 314 ? 14.169 6.630 1.144 1.00 79.19 314 LEU A N 1
ATOM 2317 C CA . LEU A 1 314 ? 13.730 6.932 2.517 1.00 79.19 314 LEU A CA 1
ATOM 2318 C C . LEU A 1 314 ? 13.009 5.768 3.221 1.00 79.19 314 LEU A C 1
ATOM 2320 O O . LEU A 1 314 ? 12.829 5.834 4.432 1.00 79.19 314 LEU A O 1
ATOM 2324 N N . ASP A 1 315 ? 12.655 4.698 2.501 1.00 84.88 315 ASP A N 1
ATOM 2325 C CA . ASP A 1 315 ? 11.966 3.520 3.051 1.00 84.88 315 ASP A CA 1
ATOM 2326 C C . ASP A 1 315 ? 12.627 2.218 2.571 1.00 84.88 315 ASP A C 1
ATOM 2328 O O . ASP A 1 315 ? 12.090 1.443 1.778 1.00 84.88 315 ASP A O 1
ATOM 2332 N N . ARG A 1 316 ? 13.868 2.004 3.022 1.00 87.56 316 ARG A N 1
ATOM 2333 C CA . ARG A 1 316 ? 14.700 0.885 2.556 1.00 87.56 316 ARG A CA 1
ATOM 2334 C C . ARG A 1 316 ? 14.145 -0.482 2.933 1.00 87.56 316 ARG A C 1
ATOM 2336 O O . ARG A 1 316 ? 14.306 -1.413 2.156 1.00 87.56 316 ARG A O 1
ATOM 2343 N N . ALA A 1 317 ? 13.532 -0.617 4.109 1.00 90.50 317 ALA A N 1
ATOM 2344 C CA . ALA A 1 317 ? 13.020 -1.905 4.572 1.00 90.50 317 ALA A CA 1
ATOM 2345 C C . ALA A 1 317 ? 11.836 -2.365 3.711 1.00 90.50 317 ALA A C 1
ATOM 2347 O O . ALA A 1 317 ? 11.828 -3.499 3.231 1.00 90.50 317 ALA A O 1
ATOM 2348 N N . ARG A 1 318 ? 10.876 -1.467 3.441 1.00 91.19 318 ARG A N 1
ATOM 2349 C CA . ARG A 1 318 ? 9.766 -1.765 2.530 1.00 91.19 318 ARG A CA 1
ATOM 2350 C C . ARG A 1 318 ? 10.263 -1.981 1.106 1.00 91.19 318 ARG A C 1
ATOM 2352 O O . ARG A 1 318 ? 9.849 -2.950 0.475 1.00 91.19 318 ARG A O 1
ATOM 2359 N N . ALA A 1 319 ? 11.166 -1.126 0.619 1.00 93.12 319 ALA A N 1
ATOM 2360 C CA . ALA A 1 319 ? 11.743 -1.269 -0.714 1.00 93.12 319 ALA A CA 1
ATOM 2361 C C . ALA A 1 319 ? 12.450 -2.621 -0.887 1.00 93.12 319 ALA A C 1
ATOM 2363 O O . ALA A 1 319 ? 12.224 -3.290 -1.888 1.00 93.12 319 ALA A O 1
ATOM 2364 N N . GLU A 1 320 ? 13.239 -3.071 0.092 1.00 94.88 320 GLU A N 1
ATOM 2365 C CA . GLU A 1 320 ? 13.897 -4.380 0.025 1.00 94.88 320 GLU A CA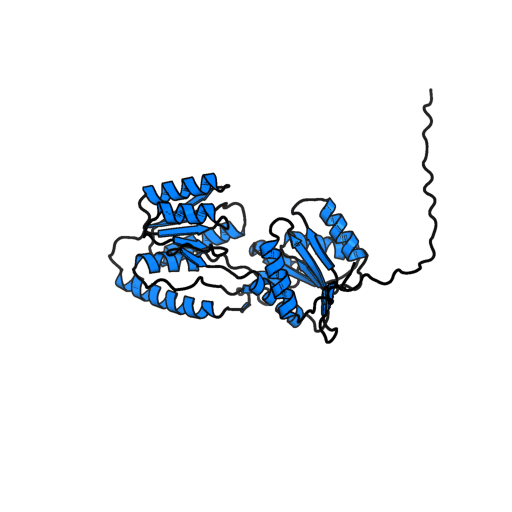 1
ATOM 2366 C C . GLU A 1 320 ? 12.880 -5.525 0.035 1.00 94.88 320 GLU A C 1
ATOM 2368 O O . GLU A 1 320 ? 12.992 -6.433 -0.784 1.00 94.88 320 GLU A O 1
ATOM 2373 N N . GLY A 1 321 ? 11.836 -5.453 0.870 1.00 95.56 321 GLY A N 1
ATOM 2374 C CA . GLY A 1 321 ? 10.759 -6.446 0.858 1.00 95.56 321 GLY A CA 1
ATOM 2375 C C . GLY A 1 321 ? 10.053 -6.532 -0.501 1.00 95.56 321 GLY A C 1
ATOM 2376 O O . GLY A 1 321 ? 9.800 -7.628 -1.001 1.00 95.56 321 GLY A O 1
ATOM 2377 N N . ILE A 1 322 ? 9.796 -5.391 -1.148 1.00 96.31 322 ILE A N 1
ATOM 2378 C CA . ILE A 1 322 ? 9.283 -5.338 -2.526 1.00 96.31 322 ILE A CA 1
ATOM 2379 C C . ILE A 1 322 ? 10.289 -5.974 -3.500 1.00 96.31 322 ILE A C 1
ATOM 2381 O O . ILE A 1 322 ? 9.901 -6.806 -4.321 1.00 96.31 322 ILE A O 1
ATOM 2385 N N . SER A 1 323 ? 11.577 -5.638 -3.405 1.00 96.12 323 SER A N 1
ATOM 2386 C CA . SER A 1 323 ? 12.624 -6.199 -4.269 1.00 96.12 323 SER A CA 1
ATOM 2387 C C . SER A 1 323 ? 12.767 -7.719 -4.106 1.00 96.12 323 SER A C 1
ATOM 2389 O O . SER A 1 323 ? 12.973 -8.437 -5.085 1.00 96.12 323 SER A O 1
ATOM 2391 N N . GLU A 1 324 ? 12.655 -8.249 -2.887 1.00 96.88 324 GLU A N 1
ATOM 2392 C CA . GLU A 1 324 ? 12.606 -9.691 -2.609 1.00 96.88 324 GLU A CA 1
ATOM 2393 C C . GLU A 1 324 ? 11.402 -10.347 -3.284 1.00 96.88 324 GLU A C 1
ATOM 2395 O O . GLU A 1 324 ? 11.576 -11.279 -4.067 1.00 96.88 324 GLU A O 1
ATOM 2400 N N . GLY A 1 325 ? 10.199 -9.806 -3.077 1.00 97.00 325 GLY A N 1
ATOM 2401 C CA . GLY A 1 325 ? 8.984 -10.342 -3.690 1.00 97.00 325 GLY A CA 1
ATOM 2402 C C . GLY A 1 325 ? 9.030 -10.345 -5.217 1.00 97.00 325 GLY A C 1
ATOM 2403 O O . GLY A 1 325 ? 8.608 -11.312 -5.855 1.00 97.00 325 GLY A O 1
ATOM 2404 N N . LEU A 1 326 ? 9.583 -9.282 -5.809 1.00 97.44 326 LEU A N 1
ATOM 2405 C CA . LEU A 1 326 ? 9.802 -9.178 -7.251 1.00 97.44 326 LEU A CA 1
ATOM 2406 C C . LEU A 1 326 ? 10.752 -10.275 -7.746 1.00 97.44 326 LEU A C 1
ATOM 2408 O O . LEU A 1 326 ? 10.450 -10.949 -8.733 1.00 97.44 326 LEU A O 1
ATOM 2412 N N . ARG A 1 327 ? 11.887 -10.470 -7.061 1.00 97.12 327 ARG A N 1
ATOM 2413 C CA . ARG A 1 327 ? 12.867 -11.510 -7.405 1.00 97.12 327 ARG A CA 1
ATOM 2414 C C . ARG A 1 327 ? 12.269 -12.905 -7.306 1.00 97.12 327 ARG A C 1
ATOM 2416 O O . ARG A 1 327 ? 12.439 -13.676 -8.246 1.00 97.12 327 ARG A O 1
ATOM 2423 N N . ASP A 1 328 ? 11.525 -13.201 -6.245 1.00 96.94 328 ASP A N 1
ATOM 2424 C CA . ASP A 1 328 ? 10.873 -14.501 -6.066 1.00 96.94 328 ASP A CA 1
ATOM 2425 C C . ASP A 1 328 ? 9.872 -14.789 -7.185 1.00 96.94 328 ASP A C 1
ATOM 2427 O O . ASP A 1 328 ? 9.918 -15.843 -7.820 1.00 96.94 328 ASP A O 1
ATOM 2431 N N . ALA A 1 329 ? 8.988 -13.828 -7.477 1.00 96.75 329 ALA A N 1
ATOM 2432 C CA . ALA A 1 329 ? 7.976 -13.985 -8.517 1.00 96.75 329 ALA A CA 1
ATOM 2433 C C . ALA A 1 329 ? 8.586 -14.143 -9.911 1.00 96.75 329 ALA A C 1
ATOM 2435 O O . ALA A 1 329 ? 7.978 -14.776 -10.772 1.00 96.75 329 ALA A O 1
ATOM 2436 N N . LEU A 1 330 ? 9.782 -13.600 -10.142 1.00 96.75 330 LEU A N 1
ATOM 2437 C CA . LEU A 1 330 ? 10.527 -13.745 -11.389 1.00 96.75 330 LEU A CA 1
ATOM 2438 C C . LEU A 1 330 ? 11.550 -14.892 -11.366 1.00 96.75 330 LEU A C 1
ATOM 2440 O O . LEU A 1 330 ? 12.114 -15.187 -12.416 1.00 96.75 330 LEU A O 1
ATOM 2444 N N . ALA A 1 331 ? 11.710 -15.588 -10.236 1.00 96.88 331 ALA A N 1
ATOM 2445 C CA . ALA A 1 331 ? 12.730 -16.612 -10.003 1.00 96.88 331 ALA A CA 1
ATOM 2446 C C . ALA A 1 331 ? 14.153 -16.119 -10.331 1.00 96.88 331 ALA A C 1
ATOM 2448 O O . ALA A 1 331 ? 14.895 -16.780 -11.055 1.00 96.88 331 ALA A O 1
ATOM 2449 N N . LEU A 1 332 ? 14.502 -14.921 -9.854 1.00 94.75 332 LEU A N 1
ATOM 2450 C CA . LEU A 1 332 ? 15.808 -14.300 -10.066 1.00 94.75 332 LEU A CA 1
ATOM 2451 C C . LEU A 1 332 ? 16.818 -14.762 -9.015 1.00 94.75 332 LEU A C 1
ATOM 2453 O O . LEU A 1 332 ? 16.663 -14.473 -7.829 1.00 94.75 332 LEU A O 1
ATOM 2457 N N . ASP A 1 333 ? 17.904 -15.378 -9.470 1.00 93.00 333 ASP A N 1
ATOM 2458 C CA . ASP A 1 333 ? 19.018 -15.776 -8.622 1.00 93.00 333 ASP A CA 1
ATOM 2459 C C . ASP A 1 333 ? 20.016 -14.622 -8.483 1.00 93.00 333 ASP A C 1
ATOM 2461 O O . ASP A 1 333 ? 20.450 -14.015 -9.472 1.00 93.00 333 ASP A O 1
ATOM 2465 N N . LEU A 1 334 ? 20.405 -14.319 -7.242 1.00 89.44 334 LEU A N 1
ATOM 2466 C CA . LEU A 1 334 ? 21.529 -13.424 -6.990 1.00 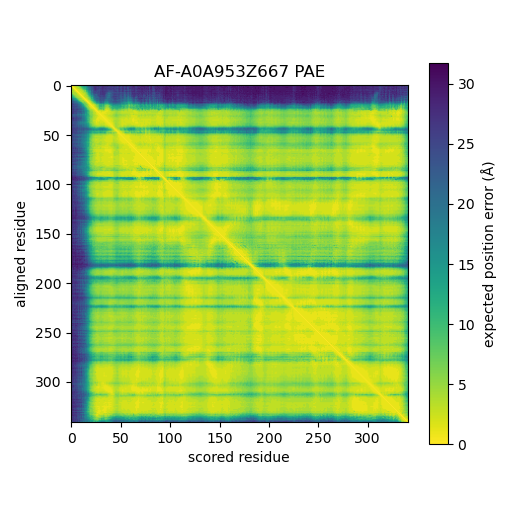89.44 334 LEU A CA 1
ATOM 2467 C C . LEU A 1 334 ? 22.831 -14.116 -7.425 1.00 89.44 334 LEU A C 1
ATOM 2469 O O . LEU A 1 334 ? 23.003 -15.312 -7.164 1.00 89.44 334 LEU A O 1
ATOM 2473 N N . PRO A 1 335 ? 23.782 -13.393 -8.040 1.00 85.50 335 PRO A N 1
ATOM 2474 C CA . PRO A 1 335 ? 25.096 -13.943 -8.314 1.00 85.50 335 PRO A CA 1
ATOM 2475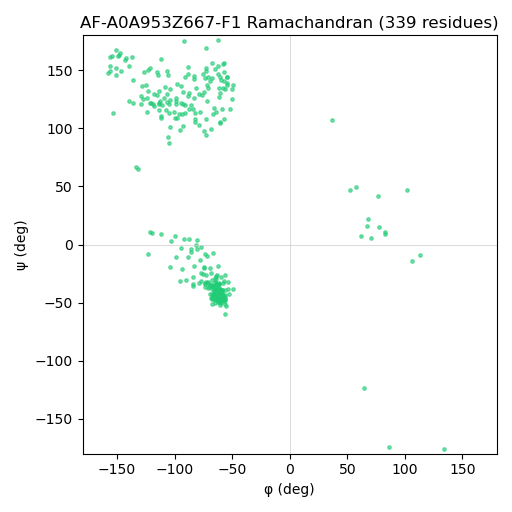 C C . PRO A 1 335 ? 25.706 -14.415 -6.996 1.00 85.50 335 PRO A C 1
ATOM 2477 O O . PRO A 1 335 ? 25.662 -13.698 -5.993 1.00 85.50 335 PRO A O 1
ATOM 2480 N N . ALA A 1 336 ? 26.276 -15.622 -7.002 1.00 80.62 336 ALA A N 1
ATOM 2481 C CA . ALA A 1 336 ? 26.994 -16.137 -5.846 1.00 80.62 336 ALA A CA 1
ATOM 2482 C C . ALA A 1 336 ? 27.995 -15.074 -5.379 1.00 80.62 336 ALA A C 1
ATOM 2484 O O . ALA A 1 336 ? 28.797 -14.587 -6.185 1.00 80.62 336 ALA A O 1
ATOM 2485 N N . ALA A 1 337 ? 27.916 -14.688 -4.101 1.00 74.69 337 ALA A N 1
ATOM 2486 C CA . ALA A 1 337 ? 28.847 -13.732 -3.521 1.00 74.69 337 ALA A CA 1
ATOM 2487 C C . ALA A 1 337 ? 30.260 -14.225 -3.832 1.00 74.69 337 ALA A C 1
ATOM 2489 O O . ALA A 1 337 ? 30.616 -15.334 -3.436 1.00 74.69 337 ALA A O 1
ATOM 2490 N N . GLN A 1 338 ? 31.035 -13.453 -4.600 1.00 60.84 338 GLN A N 1
ATOM 2491 C CA . GLN A 1 338 ? 32.400 -13.851 -4.920 1.00 60.84 338 GLN A CA 1
ATOM 2492 C C . GLN A 1 338 ? 33.178 -13.889 -3.602 1.00 60.84 338 GLN A C 1
ATOM 2494 O O . GLN A 1 338 ? 33.341 -12.837 -2.979 1.00 60.84 338 GLN A O 1
ATOM 2499 N N . PRO A 1 339 ? 33.632 -15.065 -3.133 1.00 50.34 339 PRO A N 1
ATOM 2500 C CA . PRO A 1 339 ? 34.392 -15.122 -1.899 1.00 50.34 339 PRO A CA 1
ATOM 2501 C C . PRO A 1 339 ? 35.734 -14.411 -2.129 1.00 50.34 339 PRO A C 1
ATOM 2503 O O . PRO A 1 339 ? 36.565 -14.895 -2.893 1.00 50.34 339 PRO A O 1
ATOM 2506 N N . GLY A 1 340 ? 35.943 -13.262 -1.478 1.00 53.72 340 GLY A N 1
ATOM 2507 C CA . GLY A 1 340 ? 37.260 -12.620 -1.379 1.00 53.72 340 GLY A CA 1
ATOM 2508 C C . GLY A 1 340 ? 37.541 -11.431 -2.306 1.00 53.72 340 GLY A C 1
ATOM 2509 O O . GLY A 1 340 ? 38.628 -11.365 -2.879 1.00 53.72 340 GLY A O 1
ATOM 2510 N N . ARG A 1 341 ? 36.618 -10.473 -2.417 1.00 43.41 341 ARG A N 1
ATOM 2511 C CA . ARG A 1 341 ? 36.974 -9.084 -2.757 1.00 43.41 341 ARG A CA 1
ATOM 2512 C C . ARG A 1 341 ? 36.875 -8.193 -1.531 1.00 43.41 341 ARG A C 1
ATOM 2514 O O . ARG A 1 341 ? 35.940 -8.424 -0.736 1.00 43.41 341 ARG A O 1
#